Protein AF-A0A3C0G021-F1 (afdb_monomer)

Foldseek 3Di:
DPPDCPPPVNVVVVVVVVVVVVVCQVPPCVQPLNVDPVVVVVVCVVVPNVVVVVSVVVVVVVVVVVVVVVVVVCVLDLDPPDVPPPDDDPDPQADLVLQVSCVVVVHNDDDPPPVDDPCCQVQCDDPVGHHPDHPSSLRRQLSSLCSNCVVVLVVQPPDPSNVQSSVVSNVDHCVVPPDDDDDDVDDDDDDDDDDDDDDDDDDDDPPDPVCPPDQDDPDPDDPDRDDDDDDPDDD

Solvent-accessible surface area (backbone atoms only — not comparable to full-atom values): 15263 Å² total; per-residue (Å²): 133,92,87,58,82,82,38,68,71,51,47,50,51,51,50,52,53,49,50,54,48,54,54,45,62,74,68,39,75,83,38,75,72,66,71,51,60,65,72,58,55,56,49,26,68,75,74,71,36,63,61,60,53,49,47,50,54,52,48,56,49,50,53,52,48,49,53,50,55,54,50,59,67,56,69,75,57,77,73,79,78,54,102,70,70,91,74,82,68,102,69,82,75,48,56,94,56,24,53,59,58,28,38,75,73,72,43,80,66,74,79,78,69,75,85,54,52,73,62,34,60,73,64,27,30,55,102,88,48,77,51,96,61,50,57,65,48,56,51,22,41,35,35,42,42,42,51,63,45,37,69,59,32,60,77,33,58,95,40,72,66,14,56,52,53,53,41,42,32,72,74,45,56,70,88,83,54,82,84,86,87,79,66,86,96,55,90,79,78,92,68,95,78,86,76,95,72,90,74,90,70,95,73,85,84,67,90,48,84,92,44,73,81,68,83,72,74,90,53,100,84,60,99,65,88,66,81,83,81,82,76,84,75,88,126

Radius of gyration: 32.89 Å; Cα contacts (8 Å, |Δi|>4): 108; chains: 1; bounding box: 62×60×92 Å

Mean predicted aligned error: 15.0 Å

Structure (mmCIF, N/CA/C/O backbone):
data_AF-A0A3C0G021-F1
#
_entry.id   AF-A0A3C0G021-F1
#
loop_
_atom_site.group_PDB
_atom_site.id
_atom_site.type_symbol
_atom_site.label_atom_id
_atom_site.label_alt_id
_atom_site.label_comp_id
_atom_site.label_asym_id
_atom_site.label_entity_id
_atom_site.label_seq_id
_atom_site.pdbx_PDB_ins_code
_atom_site.Cartn_x
_atom_site.Cartn_y
_atom_site.Cartn_z
_atom_site.occupancy
_atom_site.B_iso_or_equiv
_atom_site.auth_seq_id
_atom_site.auth_comp_id
_atom_site.auth_asym_id
_atom_site.auth_atom_id
_atom_site.pdbx_PDB_model_num
ATOM 1 N N . PRO A 1 1 ? 25.430 26.451 -6.099 1.00 58.19 1 PRO A N 1
ATOM 2 C CA . PRO A 1 1 ? 24.355 25.721 -6.812 1.00 58.19 1 PRO A CA 1
ATOM 3 C C . PRO A 1 1 ? 24.450 25.987 -8.318 1.00 58.19 1 PRO A C 1
ATOM 5 O O . PRO A 1 1 ? 24.401 27.142 -8.731 1.00 58.19 1 PRO A O 1
ATOM 8 N N . ILE A 1 2 ? 24.659 24.940 -9.116 1.00 58.34 2 ILE A N 1
ATOM 9 C CA . ILE A 1 2 ? 24.661 25.042 -10.577 1.00 58.34 2 ILE A CA 1
ATOM 10 C C . ILE A 1 2 ? 23.196 25.055 -11.018 1.00 58.34 2 ILE A C 1
ATOM 12 O O . ILE A 1 2 ? 22.488 24.073 -10.831 1.00 58.34 2 ILE A O 1
ATOM 16 N N . ILE A 1 3 ? 22.725 26.203 -11.503 1.00 62.22 3 ILE A N 1
ATOM 17 C CA . ILE A 1 3 ? 21.295 26.453 -11.764 1.00 62.22 3 ILE A CA 1
ATOM 18 C C . ILE A 1 3 ? 20.980 26.363 -13.272 1.00 62.22 3 ILE A C 1
ATOM 20 O O . ILE A 1 3 ? 19.817 26.311 -13.656 1.00 62.22 3 ILE A O 1
ATOM 24 N N . TYR A 1 4 ? 22.002 26.299 -14.139 1.00 74.25 4 TYR A N 1
ATOM 25 C CA . TYR A 1 4 ? 21.834 26.456 -15.587 1.00 74.25 4 TYR A CA 1
ATOM 26 C C . TYR A 1 4 ? 22.533 25.371 -16.410 1.00 74.25 4 TYR A C 1
ATOM 28 O O . TYR A 1 4 ? 23.661 24.977 -16.120 1.00 74.25 4 TYR A O 1
ATOM 36 N N . SER A 1 5 ? 21.871 24.953 -17.491 1.00 72.56 5 SER A N 1
ATOM 37 C CA . SER A 1 5 ? 22.327 23.920 -18.433 1.00 72.56 5 SER A CA 1
ATOM 38 C C . SER A 1 5 ? 23.501 24.343 -19.324 1.00 72.56 5 SER A C 1
ATOM 40 O O . SER A 1 5 ? 24.169 23.488 -19.894 1.00 72.56 5 SER A O 1
ATOM 42 N N . PHE A 1 6 ? 23.775 25.645 -19.439 1.00 77.19 6 PHE A N 1
ATOM 43 C CA . PHE A 1 6 ? 24.877 26.201 -20.235 1.00 77.19 6 PHE A CA 1
ATOM 44 C C . PHE A 1 6 ? 26.146 26.478 -19.414 1.00 77.19 6 PHE A C 1
ATOM 46 O O . PHE A 1 6 ? 27.093 27.077 -19.923 1.00 77.19 6 PHE A O 1
ATOM 53 N N . HIS A 1 7 ? 26.178 26.088 -18.136 1.00 86.12 7 HIS A N 1
ATOM 54 C CA . HIS A 1 7 ? 27.375 26.246 -17.318 1.00 86.12 7 HIS A CA 1
ATOM 55 C C . HIS A 1 7 ? 28.518 25.374 -17.881 1.00 86.12 7 HIS A C 1
ATOM 57 O O . HIS A 1 7 ? 28.272 24.194 -18.148 1.00 86.12 7 HIS A O 1
ATOM 63 N N . PRO A 1 8 ? 29.754 25.894 -18.033 1.00 85.69 8 PRO A N 1
ATOM 64 C CA . PRO A 1 8 ? 30.872 25.158 -18.633 1.00 85.69 8 PRO A CA 1
ATOM 65 C C . PRO A 1 8 ? 31.102 23.778 -18.011 1.00 85.69 8 PRO A C 1
ATOM 67 O O . PRO A 1 8 ? 31.278 22.809 -18.739 1.00 85.69 8 PRO A O 1
ATOM 70 N N . ASP A 1 9 ? 30.996 23.680 -16.683 1.00 83.19 9 ASP A N 1
ATOM 71 C CA . ASP A 1 9 ? 31.161 22.417 -15.948 1.00 83.19 9 ASP A CA 1
ATOM 72 C C . ASP A 1 9 ? 30.063 21.377 -16.239 1.00 83.19 9 ASP A C 1
ATOM 74 O O . ASP A 1 9 ? 30.305 20.177 -16.169 1.00 83.19 9 ASP A O 1
ATOM 78 N N . VAL A 1 10 ? 28.841 21.811 -16.574 1.00 85.06 10 VAL A N 1
ATOM 79 C CA . VAL A 1 10 ? 27.744 20.897 -16.951 1.00 85.06 10 VAL A CA 1
ATOM 80 C C . VAL A 1 10 ? 27.948 20.401 -18.372 1.00 85.06 10 VAL A C 1
ATOM 82 O O . VAL A 1 10 ? 27.731 19.227 -18.654 1.00 85.06 10 VAL A O 1
ATOM 85 N N . VAL A 1 11 ? 28.380 21.291 -19.267 1.00 85.94 11 VAL A N 1
ATOM 86 C CA . VAL A 1 11 ? 28.659 20.949 -20.663 1.00 85.94 11 VAL A CA 1
ATOM 87 C C . VAL A 1 11 ? 29.859 20.007 -20.757 1.00 85.94 11 VAL A C 1
ATOM 89 O O . VAL A 1 11 ? 29.796 19.029 -21.498 1.00 85.94 11 VAL A O 1
ATOM 92 N N . SER A 1 12 ? 30.924 20.255 -19.988 1.00 88.62 12 SER A N 1
ATOM 93 C CA . SER A 1 12 ? 32.088 19.368 -19.941 1.00 88.62 12 SER A CA 1
ATOM 94 C C . SER A 1 12 ? 31.720 17.998 -19.380 1.00 88.62 12 SER A C 1
ATOM 96 O O . SER A 1 12 ? 32.025 16.998 -20.019 1.00 88.62 12 SER A O 1
ATOM 98 N N . PHE A 1 13 ? 30.980 17.942 -18.269 1.00 88.25 13 PHE A N 1
ATOM 99 C CA . PHE A 1 13 ? 30.501 16.682 -17.699 1.00 88.25 13 PHE A CA 1
ATOM 100 C C . PHE A 1 13 ? 29.586 15.914 -18.661 1.00 88.25 13 PHE A C 1
ATOM 102 O O . PHE A 1 13 ? 29.709 14.702 -18.803 1.00 88.25 13 PHE A O 1
ATOM 109 N N . LEU A 1 14 ? 28.680 16.605 -19.355 1.00 88.31 14 LEU A N 1
ATOM 110 C CA . LEU A 1 14 ? 27.796 15.984 -20.339 1.00 88.31 14 LEU A CA 1
ATOM 111 C C . LEU A 1 14 ? 28.587 15.397 -21.513 1.00 88.31 14 LEU A C 1
ATOM 113 O O . LEU A 1 14 ? 28.266 14.300 -21.962 1.00 88.31 14 LEU A O 1
ATOM 117 N N . ASN A 1 15 ? 29.604 16.104 -22.006 1.00 91.06 15 ASN A N 1
ATOM 118 C CA . ASN A 1 15 ? 30.462 15.597 -23.076 1.00 91.06 15 ASN A CA 1
ATOM 119 C C . ASN A 1 15 ? 31.287 14.391 -22.614 1.00 91.06 15 ASN A C 1
ATOM 121 O O . ASN A 1 15 ? 31.318 13.391 -23.323 1.00 91.06 15 ASN A O 1
ATOM 125 N N . ASP A 1 16 ? 31.855 14.451 -21.410 1.00 94.00 16 ASP A N 1
ATOM 126 C CA . ASP A 1 16 ? 32.610 13.351 -20.801 1.00 94.00 16 ASP A CA 1
ATOM 127 C C . ASP A 1 16 ? 31.731 12.096 -20.649 1.00 94.00 16 ASP A C 1
ATOM 129 O O . ASP A 1 16 ? 32.087 11.006 -21.091 1.00 94.00 16 ASP A O 1
ATOM 133 N N . LYS A 1 17 ? 30.493 12.257 -20.158 1.00 90.69 17 LYS A N 1
ATOM 134 C CA . LYS A 1 17 ? 29.524 11.154 -20.057 1.00 90.69 17 LYS A CA 1
ATOM 135 C C . LYS A 1 17 ? 29.036 10.623 -21.399 1.00 90.69 17 LYS A C 1
ATOM 137 O O . LYS A 1 17 ? 28.743 9.433 -21.498 1.00 90.69 17 LYS A O 1
ATOM 142 N N . LYS A 1 18 ? 28.955 11.460 -22.436 1.00 90.44 18 LYS A N 1
ATOM 143 C CA . LYS A 1 18 ? 28.657 10.992 -23.798 1.00 90.44 18 LYS A CA 1
ATOM 144 C C . LYS A 1 18 ? 29.796 10.160 -24.373 1.00 90.44 18 LYS A C 1
ATOM 146 O O . LYS A 1 18 ? 29.524 9.156 -25.022 1.00 90.44 18 LYS A O 1
ATOM 151 N N . GLU A 1 19 ? 31.039 10.571 -24.152 1.00 90.56 19 GLU A N 1
ATOM 152 C CA . GLU A 1 19 ? 32.216 9.842 -24.625 1.00 90.56 19 GLU A CA 1
ATOM 153 C C . GLU A 1 19 ? 32.371 8.504 -23.891 1.00 90.56 19 GLU A C 1
ATOM 155 O O . GLU A 1 19 ? 32.546 7.469 -24.534 1.00 90.56 19 GLU A O 1
ATOM 160 N N . GLU A 1 20 ? 32.187 8.498 -22.568 1.00 90.56 20 GLU A N 1
ATOM 161 C CA . GLU A 1 20 ? 32.156 7.279 -21.753 1.00 90.56 20 GLU A CA 1
ATOM 162 C C . GLU A 1 20 ? 31.053 6.315 -22.223 1.00 90.56 20 GLU A C 1
ATOM 164 O O . GLU A 1 20 ? 31.308 5.124 -22.402 1.00 90.56 20 GLU A O 1
ATOM 169 N N . GLY A 1 21 ? 29.848 6.831 -22.494 1.00 84.06 21 GLY A N 1
ATOM 170 C CA . GLY A 1 21 ? 28.735 6.044 -23.030 1.00 84.06 21 GLY A CA 1
ATOM 171 C C . GLY A 1 21 ? 29.035 5.449 -24.408 1.00 84.06 21 GLY A C 1
ATOM 172 O O . GLY A 1 21 ? 28.862 4.251 -24.607 1.00 84.06 21 GLY A O 1
ATOM 173 N N . ALA A 1 22 ? 29.572 6.245 -25.336 1.00 82.50 22 ALA A N 1
ATOM 174 C CA . ALA A 1 22 ? 29.932 5.769 -26.672 1.00 82.50 22 ALA A CA 1
ATOM 175 C C . ALA A 1 22 ? 31.032 4.693 -26.633 1.00 82.50 22 ALA A C 1
ATOM 177 O O . ALA A 1 22 ? 30.975 3.713 -27.378 1.00 82.50 22 ALA A O 1
ATOM 178 N N . ALA A 1 23 ? 32.025 4.851 -25.753 1.00 85.56 23 ALA A N 1
ATOM 179 C CA . ALA A 1 23 ? 33.064 3.848 -25.548 1.00 85.56 23 ALA A CA 1
ATOM 180 C C . ALA A 1 23 ? 32.487 2.546 -24.973 1.00 85.56 23 ALA A C 1
ATOM 182 O O . ALA A 1 23 ? 32.851 1.460 -25.432 1.00 85.56 23 ALA A O 1
ATOM 183 N N . TYR A 1 24 ? 31.566 2.650 -24.010 1.00 84.19 24 TYR A N 1
ATOM 184 C CA . TYR A 1 24 ? 30.878 1.499 -23.438 1.00 84.19 24 TYR A CA 1
ATOM 185 C C . TYR A 1 24 ? 30.036 0.764 -24.487 1.00 84.19 24 TYR A C 1
ATOM 187 O O . TYR A 1 24 ? 30.163 -0.451 -24.606 1.00 84.19 24 TYR A O 1
ATOM 195 N N . ASP A 1 25 ? 29.256 1.475 -25.304 1.00 78.06 25 ASP A N 1
ATOM 196 C CA . ASP A 1 25 ? 28.399 0.880 -26.338 1.00 78.06 25 ASP A CA 1
ATOM 197 C C . ASP A 1 25 ? 29.198 0.061 -27.365 1.00 78.06 25 ASP A C 1
ATOM 199 O O . ASP A 1 25 ? 28.784 -1.031 -27.754 1.00 78.06 25 ASP A O 1
ATOM 203 N N . VAL A 1 26 ? 30.376 0.550 -27.770 1.00 77.19 26 VAL A N 1
ATOM 204 C CA . VAL A 1 26 ? 31.263 -0.153 -28.715 1.00 77.19 26 VAL A CA 1
ATOM 205 C C . VAL A 1 26 ? 31.936 -1.368 -28.072 1.00 77.19 26 VAL A C 1
ATOM 207 O O . VAL A 1 26 ? 32.112 -2.397 -28.723 1.00 77.19 26 VAL A O 1
ATOM 210 N N . GLN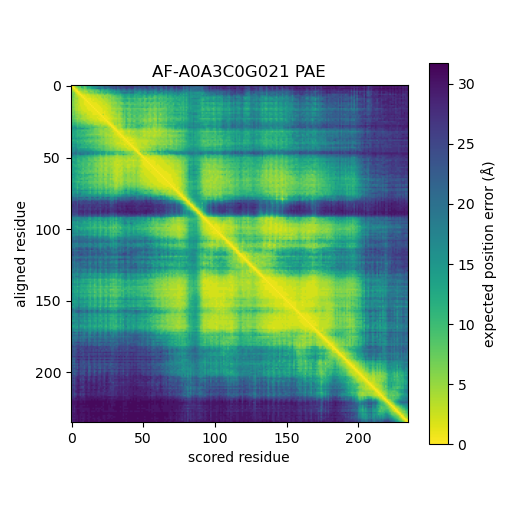 A 1 27 ? 32.334 -1.267 -26.803 1.00 81.69 27 GLN A N 1
ATOM 211 C CA . GLN A 1 27 ? 33.048 -2.340 -26.101 1.00 81.69 27 GLN A CA 1
ATOM 212 C C . GLN A 1 27 ? 32.114 -3.391 -25.493 1.00 81.69 27 GLN A C 1
ATOM 214 O O . GLN A 1 27 ? 32.560 -4.486 -25.135 1.00 81.69 27 GLN A O 1
ATOM 219 N N . ASN A 1 28 ? 30.823 -3.085 -25.371 1.00 80.75 28 ASN A N 1
ATOM 220 C CA . ASN A 1 28 ? 29.854 -3.977 -24.768 1.00 80.75 28 ASN A CA 1
ATOM 221 C C . ASN A 1 28 ? 29.540 -5.158 -25.699 1.00 80.75 28 ASN A C 1
ATOM 223 O O . ASN A 1 28 ? 28.660 -5.120 -26.560 1.00 80.75 28 ASN A O 1
ATOM 227 N N . ASN A 1 29 ? 30.238 -6.268 -25.470 1.00 76.19 29 ASN A N 1
ATOM 228 C CA . ASN A 1 29 ? 29.985 -7.529 -26.164 1.00 76.19 29 ASN A CA 1
ATOM 229 C C . ASN A 1 29 ? 28.598 -8.128 -25.845 1.00 76.19 29 ASN A C 1
ATOM 231 O O . ASN A 1 29 ? 28.128 -9.000 -26.568 1.00 76.19 29 ASN A O 1
ATOM 235 N N . ALA A 1 30 ? 27.935 -7.677 -24.774 1.00 77.56 30 ALA A N 1
ATOM 236 C CA . ALA A 1 30 ? 26.570 -8.072 -24.433 1.00 77.56 30 ALA A CA 1
ATOM 237 C C . ALA A 1 30 ? 25.501 -7.153 -25.054 1.00 77.56 30 ALA A C 1
ATOM 239 O O . ALA A 1 30 ? 24.315 -7.337 -24.779 1.00 77.56 30 ALA A O 1
ATOM 240 N N . ALA A 1 31 ? 25.883 -6.176 -25.887 1.00 81.12 31 ALA A N 1
ATOM 241 C CA . ALA A 1 31 ? 24.919 -5.386 -26.641 1.00 81.12 31 ALA A CA 1
ATOM 242 C C . ALA A 1 31 ? 24.123 -6.292 -27.591 1.00 81.12 31 ALA A C 1
ATOM 244 O O . ALA A 1 31 ? 24.687 -7.125 -28.301 1.00 81.12 31 ALA A O 1
ATOM 245 N N . LEU A 1 32 ? 22.805 -6.105 -27.630 1.00 81.88 32 LEU A N 1
ATOM 246 C CA . LEU A 1 32 ? 21.897 -6.950 -28.409 1.00 81.88 32 LEU A CA 1
ATOM 247 C C . LEU A 1 32 ? 22.210 -6.916 -29.915 1.00 81.88 32 LEU A C 1
ATOM 249 O O . LEU A 1 32 ? 22.094 -7.933 -30.592 1.00 81.88 32 LEU A O 1
ATOM 253 N N . TYR A 1 33 ? 22.689 -5.775 -30.415 1.00 84.50 33 TYR A N 1
ATOM 254 C CA . TYR A 1 33 ? 23.156 -5.620 -31.794 1.00 84.50 33 TYR A CA 1
ATOM 255 C C . TYR A 1 33 ? 24.349 -6.537 -32.121 1.00 84.50 33 TYR A C 1
ATOM 257 O O . TYR A 1 33 ? 24.388 -7.150 -33.183 1.00 84.50 33 TYR A O 1
ATOM 265 N N . ASN A 1 34 ? 25.269 -6.727 -31.168 1.00 82.06 34 ASN A N 1
ATOM 266 C CA . ASN A 1 34 ? 26.464 -7.562 -31.329 1.00 82.06 34 ASN A CA 1
ATOM 267 C C . ASN A 1 34 ? 26.172 -9.074 -31.224 1.00 82.06 34 ASN A C 1
ATOM 269 O O . ASN A 1 34 ? 27.060 -9.887 -31.476 1.00 82.06 34 ASN A O 1
ATOM 273 N N . MET A 1 35 ? 24.942 -9.468 -30.866 1.00 84.19 35 MET A N 1
ATOM 274 C CA . MET A 1 35 ? 24.503 -10.871 -30.867 1.00 84.19 35 MET A CA 1
ATOM 275 C C . MET A 1 35 ? 24.073 -11.359 -32.258 1.00 84.19 35 MET A C 1
ATOM 277 O O . MET A 1 35 ? 23.925 -12.565 -32.466 1.00 84.19 35 MET A O 1
ATOM 281 N N . LEU A 1 36 ? 23.853 -10.442 -33.204 1.00 85.62 36 LEU A N 1
ATOM 282 C CA . LEU A 1 36 ? 23.507 -10.789 -34.577 1.00 85.62 36 LEU A CA 1
ATOM 283 C C . LEU A 1 36 ? 24.739 -11.333 -35.327 1.00 85.62 36 LEU A C 1
ATOM 285 O O . LEU A 1 36 ? 25.872 -10.930 -35.050 1.00 85.62 36 LEU A O 1
ATOM 289 N N . PRO A 1 37 ? 24.558 -12.255 -36.289 1.00 88.12 37 PRO A N 1
ATOM 290 C CA . PRO A 1 37 ? 25.653 -12.701 -37.141 1.00 88.12 37 PRO A CA 1
ATOM 291 C C . PRO A 1 37 ? 26.308 -11.527 -37.881 1.00 88.12 37 PRO A C 1
ATOM 293 O O . PRO A 1 37 ? 25.612 -10.662 -38.403 1.00 88.12 37 PRO A O 1
ATOM 296 N N . ARG A 1 38 ? 27.643 -11.537 -37.997 1.00 83.88 38 ARG A N 1
ATOM 297 C CA . ARG A 1 38 ? 28.408 -10.436 -38.617 1.00 83.88 38 ARG A CA 1
ATOM 298 C C . ARG A 1 38 ? 27.939 -10.049 -40.019 1.00 83.88 38 ARG A C 1
ATOM 300 O O . ARG A 1 38 ? 27.890 -8.869 -40.311 1.00 83.88 38 ARG A O 1
ATOM 307 N N . TRP A 1 39 ? 27.541 -11.020 -40.843 1.00 87.38 39 TRP A N 1
ATOM 308 C CA . TRP A 1 39 ? 27.059 -10.741 -42.199 1.00 87.38 39 TRP A CA 1
ATOM 309 C C . TRP A 1 39 ? 25.819 -9.829 -42.214 1.00 87.38 39 TRP A C 1
ATOM 311 O O . TRP A 1 39 ? 25.711 -8.985 -43.088 1.00 87.38 39 TRP A O 1
ATOM 321 N N . VAL A 1 40 ? 24.939 -9.939 -41.210 1.00 85.12 40 VAL A N 1
ATOM 322 C CA . VAL A 1 40 ? 23.758 -9.070 -41.054 1.00 85.12 40 VAL A CA 1
ATOM 323 C C . VAL A 1 40 ? 24.170 -7.661 -40.638 1.00 85.12 40 VAL A C 1
ATOM 325 O O . VAL A 1 40 ? 23.578 -6.683 -41.069 1.00 85.12 40 VAL A O 1
ATOM 328 N N . ILE A 1 41 ? 25.174 -7.566 -39.764 1.00 84.69 41 ILE A N 1
ATOM 329 C CA . ILE A 1 41 ? 25.683 -6.292 -39.249 1.00 84.69 41 ILE A CA 1
ATOM 330 C C . ILE A 1 41 ? 26.372 -5.510 -40.369 1.00 84.69 41 ILE A C 1
ATOM 332 O O . ILE A 1 41 ? 26.162 -4.307 -40.482 1.00 84.69 41 ILE A O 1
ATOM 336 N N . ASP A 1 42 ? 27.178 -6.191 -41.182 1.00 85.19 42 ASP A N 1
ATOM 337 C CA . ASP A 1 42 ? 27.892 -5.579 -42.300 1.00 85.19 42 ASP A CA 1
ATOM 338 C C . ASP A 1 42 ? 26.896 -5.098 -43.379 1.00 85.19 42 ASP A C 1
ATOM 340 O O . ASP A 1 42 ? 26.998 -3.961 -43.831 1.00 85.19 42 ASP A O 1
ATOM 344 N N . GLU A 1 43 ? 25.871 -5.901 -43.705 1.00 85.31 43 GLU A N 1
ATOM 345 C CA . GLU A 1 43 ? 24.785 -5.493 -44.614 1.00 85.31 43 GLU A CA 1
ATOM 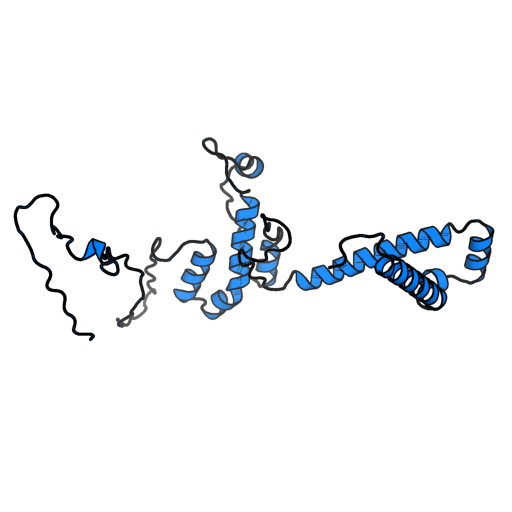346 C C . GLU A 1 43 ? 23.962 -4.311 -44.064 1.00 85.31 43 GLU A C 1
ATOM 348 O O . GLU A 1 43 ? 23.664 -3.380 -44.808 1.00 85.31 43 GLU A O 1
ATOM 353 N N . ASP A 1 44 ? 23.638 -4.280 -42.765 1.00 84.75 44 ASP A N 1
ATOM 354 C CA . ASP A 1 44 ? 22.879 -3.171 -42.156 1.00 84.75 44 ASP A CA 1
ATOM 355 C C . ASP A 1 44 ? 23.656 -1.847 -42.177 1.00 84.75 44 ASP A C 1
ATOM 357 O O . ASP A 1 44 ? 23.073 -0.778 -42.367 1.00 84.75 44 ASP A O 1
ATOM 361 N N . VAL A 1 45 ? 24.981 -1.899 -42.004 1.00 81.06 45 VAL A N 1
ATOM 362 C CA . VAL A 1 45 ? 25.845 -0.712 -42.091 1.00 81.06 45 VAL A CA 1
ATOM 363 C C . VAL A 1 45 ? 25.838 -0.131 -43.507 1.00 81.06 45 VAL A C 1
ATOM 365 O O . VAL A 1 45 ? 25.845 1.094 -43.655 1.00 81.06 45 VAL A O 1
ATOM 368 N N . ASP A 1 46 ? 25.770 -0.989 -44.524 1.00 81.50 46 ASP A N 1
ATOM 369 C CA . ASP A 1 46 ? 25.764 -0.590 -45.931 1.00 81.50 46 ASP A CA 1
ATOM 370 C C . ASP A 1 46 ? 24.363 -0.171 -46.431 1.00 81.50 46 ASP A C 1
ATOM 372 O O . ASP A 1 46 ? 24.256 0.711 -47.288 1.00 81.50 46 ASP A O 1
ATOM 376 N N . GLU A 1 47 ? 23.283 -0.742 -45.879 1.00 77.19 47 GLU A N 1
ATOM 377 C CA . GLU A 1 47 ? 21.891 -0.520 -46.318 1.00 77.19 47 GLU A CA 1
ATOM 378 C C . GLU A 1 47 ? 21.082 0.490 -45.476 1.00 77.19 47 GLU A C 1
ATOM 380 O O . GLU A 1 47 ? 19.909 0.734 -45.763 1.00 77.19 47 GLU A O 1
ATOM 385 N N . GLY A 1 48 ? 21.696 1.158 -44.492 1.00 77.81 48 GLY A N 1
ATOM 386 C CA . GLY A 1 48 ? 21.103 2.333 -43.832 1.00 77.81 48 GLY A CA 1
ATOM 387 C C . GLY A 1 48 ? 20.702 2.172 -42.363 1.00 77.81 48 GLY A C 1
ATOM 388 O O . GLY A 1 48 ? 20.117 3.098 -41.798 1.00 77.81 48 GLY A O 1
ATOM 389 N N . GLY A 1 49 ? 21.068 1.071 -41.705 1.00 82.69 49 GLY A N 1
ATOM 390 C CA . GLY A 1 49 ? 21.017 0.948 -40.244 1.00 82.69 49 GLY A CA 1
ATOM 391 C C . GLY A 1 49 ? 19.625 0.705 -39.652 1.00 82.69 49 GLY A C 1
ATOM 392 O O . GLY A 1 49 ? 19.378 1.055 -38.493 1.00 82.69 49 GLY A O 1
ATOM 393 N N . GLU A 1 50 ? 18.688 0.155 -40.422 1.00 85.69 50 GLU A N 1
ATOM 394 C CA . GLU A 1 50 ? 17.322 -0.105 -39.952 1.00 85.69 50 GLU A CA 1
ATOM 395 C C . GLU A 1 50 ? 17.281 -1.190 -38.866 1.00 85.69 50 GLU A C 1
ATOM 397 O O . GLU A 1 50 ? 16.493 -1.103 -37.917 1.00 85.69 50 GLU A O 1
ATOM 402 N N . ILE A 1 51 ? 18.176 -2.181 -38.929 1.00 85.75 51 ILE A N 1
ATOM 403 C CA . ILE A 1 51 ? 18.298 -3.218 -37.897 1.00 85.75 51 ILE A CA 1
ATOM 404 C C . ILE A 1 51 ? 18.874 -2.605 -36.620 1.00 85.75 51 ILE A C 1
ATOM 406 O O . ILE A 1 51 ? 18.390 -2.892 -35.520 1.00 85.75 51 ILE A O 1
ATOM 410 N N . LYS A 1 52 ? 19.843 -1.693 -36.728 1.00 84.56 52 LYS A N 1
ATOM 411 C CA . LYS A 1 52 ? 20.331 -0.912 -35.586 1.00 84.56 52 LYS A CA 1
ATOM 412 C C . LYS A 1 52 ? 19.218 -0.090 -34.925 1.00 84.56 52 LYS A C 1
ATOM 414 O O . LYS A 1 52 ? 19.085 -0.109 -33.701 1.00 84.56 52 LYS A O 1
ATOM 419 N N . ASN A 1 53 ? 18.370 0.577 -35.707 1.00 87.50 53 ASN A N 1
ATOM 420 C CA . ASN A 1 53 ? 17.230 1.328 -35.169 1.00 87.50 53 ASN A CA 1
ATOM 421 C C . ASN A 1 53 ? 16.215 0.404 -34.475 1.00 87.50 53 ASN A C 1
ATOM 423 O O . ASN A 1 53 ? 15.759 0.695 -33.367 1.00 87.50 53 ASN A O 1
ATOM 427 N N . LEU A 1 54 ? 15.898 -0.745 -35.077 1.00 88.62 54 LEU A N 1
ATOM 428 C CA . LEU A 1 54 ? 14.994 -1.736 -34.492 1.00 88.62 54 LEU A CA 1
ATOM 429 C C . LEU A 1 54 ? 15.548 -2.324 -33.188 1.00 88.62 54 LEU A C 1
ATOM 431 O O . LEU A 1 54 ? 14.818 -2.440 -32.203 1.00 88.62 54 LEU A O 1
ATOM 435 N N . THR A 1 55 ? 16.830 -2.685 -33.162 1.00 88.25 55 THR A N 1
ATOM 436 C CA . THR A 1 55 ? 17.483 -3.223 -31.960 1.00 88.25 55 THR A CA 1
ATOM 437 C C . THR A 1 55 ? 17.520 -2.194 -30.834 1.00 88.25 55 THR A C 1
ATOM 439 O O . THR A 1 55 ? 17.292 -2.568 -29.684 1.00 88.25 55 THR A O 1
ATOM 442 N N . GLN A 1 56 ? 17.677 -0.903 -31.145 1.00 86.31 56 GLN A N 1
ATOM 443 C CA . GLN A 1 56 ? 17.549 0.178 -30.165 1.00 86.31 56 GLN A CA 1
ATOM 444 C C . GLN A 1 56 ? 16.127 0.281 -29.593 1.00 86.31 56 GLN A C 1
ATOM 446 O O . GLN A 1 56 ? 15.956 0.421 -28.380 1.00 86.31 56 GLN A O 1
ATOM 451 N N . ILE A 1 57 ? 15.093 0.178 -30.437 1.00 89.75 57 ILE A N 1
ATOM 452 C CA . ILE A 1 57 ? 13.694 0.158 -29.980 1.00 89.75 57 ILE A CA 1
ATOM 453 C C . ILE A 1 57 ? 13.456 -1.050 -29.064 1.00 89.75 57 ILE A C 1
ATOM 455 O O . ILE A 1 57 ? 12.904 -0.892 -27.973 1.00 89.75 57 ILE A O 1
ATOM 459 N N . MET A 1 58 ? 13.918 -2.241 -29.455 1.00 89.94 58 MET A N 1
ATOM 460 C CA . MET A 1 58 ? 13.817 -3.449 -28.629 1.00 89.94 58 MET A CA 1
ATOM 461 C C . MET A 1 58 ? 14.547 -3.295 -27.288 1.00 89.94 58 MET A C 1
ATOM 463 O O . MET A 1 58 ? 13.990 -3.658 -26.253 1.00 89.94 58 MET A O 1
ATOM 467 N N . ALA A 1 59 ? 15.746 -2.706 -27.280 1.00 88.06 59 ALA A N 1
ATOM 468 C CA . ALA A 1 59 ? 16.499 -2.431 -26.059 1.00 88.06 59 ALA A CA 1
ATOM 469 C C . ALA A 1 59 ? 15.732 -1.482 -25.122 1.00 88.06 59 ALA A C 1
ATOM 471 O O . ALA A 1 59 ? 15.540 -1.805 -23.953 1.00 88.06 59 ALA A O 1
ATOM 472 N N . SER A 1 60 ? 15.176 -0.383 -25.647 1.00 90.06 60 SER A N 1
ATOM 473 C CA . SER A 1 60 ? 14.360 0.550 -24.851 1.00 90.06 60 SER A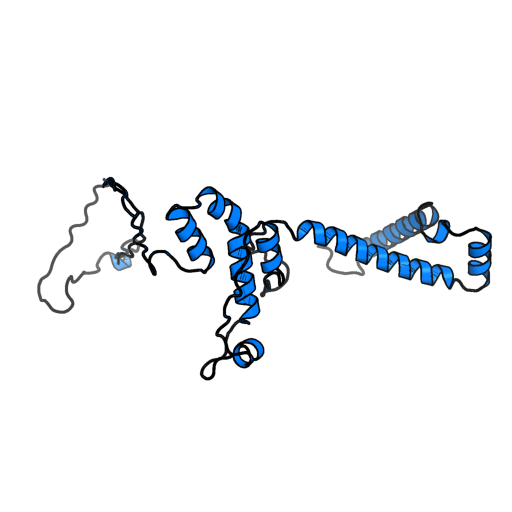 CA 1
ATOM 474 C C . SER A 1 60 ? 13.112 -0.103 -24.241 1.00 90.06 60 SER A C 1
ATOM 476 O O . SER A 1 60 ? 12.707 0.209 -23.116 1.00 90.06 60 SER A O 1
ATOM 478 N N . TYR A 1 61 ? 12.507 -1.049 -24.964 1.00 94.12 61 TYR A N 1
ATOM 479 C CA . TYR A 1 61 ? 11.379 -1.815 -24.457 1.00 94.12 61 TYR A CA 1
ATOM 480 C C . TYR A 1 61 ? 11.816 -2.772 -23.344 1.00 94.12 61 TYR A C 1
ATOM 482 O O . TYR A 1 61 ? 11.135 -2.859 -22.323 1.00 94.12 61 TYR A O 1
ATOM 490 N N . PHE A 1 62 ? 12.963 -3.441 -23.487 1.00 92.62 62 PHE A N 1
ATOM 491 C CA . PHE A 1 62 ? 13.513 -4.292 -22.431 1.00 92.62 62 PHE A CA 1
ATOM 492 C C . PHE A 1 62 ? 13.913 -3.516 -21.179 1.00 92.62 62 PHE A C 1
ATOM 494 O O . PHE A 1 62 ? 13.642 -4.004 -20.084 1.00 92.62 62 PHE A O 1
ATOM 501 N N . ASP A 1 63 ? 14.450 -2.303 -21.306 1.00 89.56 63 ASP A N 1
ATOM 502 C CA . ASP A 1 63 ? 14.703 -1.429 -20.154 1.00 89.56 63 ASP A CA 1
ATOM 503 C C . ASP A 1 63 ? 13.396 -1.080 -19.437 1.00 89.56 63 ASP A C 1
ATOM 505 O O . ASP A 1 63 ? 13.287 -1.193 -18.213 1.00 89.56 63 ASP A O 1
ATOM 509 N N . THR A 1 64 ? 12.359 -0.739 -20.206 1.00 94.38 64 THR A N 1
ATOM 510 C CA . THR A 1 64 ? 11.024 -0.473 -19.657 1.00 94.38 64 THR A CA 1
ATOM 511 C C . THR A 1 64 ? 10.466 -1.707 -18.944 1.00 94.38 64 THR A C 1
ATOM 513 O O . THR A 1 64 ? 9.968 -1.600 -17.823 1.00 94.38 64 THR A O 1
ATOM 516 N N . LEU A 1 65 ? 10.585 -2.894 -19.547 1.00 93.00 65 LEU A N 1
ATOM 517 C CA . LEU A 1 65 ? 10.171 -4.154 -18.931 1.00 93.00 65 LEU A CA 1
ATOM 518 C C . LEU A 1 65 ? 10.975 -4.471 -17.670 1.00 93.00 65 LEU A C 1
ATOM 520 O O . LEU A 1 65 ? 10.399 -4.924 -16.684 1.00 93.00 65 LEU A O 1
ATOM 524 N N . HIS A 1 66 ? 12.281 -4.222 -17.663 1.00 93.25 66 HIS A N 1
ATOM 525 C CA . HIS A 1 66 ? 13.125 -4.448 -16.497 1.00 93.25 66 HIS A CA 1
ATOM 526 C C . HIS A 1 66 ? 12.691 -3.568 -15.321 1.00 93.25 66 HIS A C 1
ATOM 528 O O . HIS A 1 66 ? 12.516 -4.070 -14.209 1.00 93.25 66 HIS A O 1
ATOM 534 N N . LEU A 1 67 ? 12.425 -2.282 -15.575 1.00 91.50 67 LEU A N 1
ATOM 535 C CA . LEU A 1 67 ? 11.882 -1.366 -14.571 1.00 91.50 67 LEU A CA 1
ATOM 536 C C . LEU A 1 67 ? 10.510 -1.826 -14.068 1.00 91.50 67 LEU A C 1
ATOM 538 O O . LEU A 1 67 ? 10.254 -1.798 -12.865 1.00 91.50 67 LEU A O 1
ATOM 542 N N . GLN A 1 68 ? 9.643 -2.304 -14.962 1.00 90.88 68 GLN A N 1
ATOM 543 C CA . GLN A 1 68 ? 8.345 -2.855 -14.577 1.00 90.88 68 GLN A CA 1
ATOM 544 C C . GLN A 1 68 ? 8.497 -4.103 -13.698 1.00 90.88 68 GLN A C 1
ATOM 546 O O . GLN A 1 68 ? 7.876 -4.171 -12.640 1.00 90.88 68 GLN A O 1
ATOM 551 N N . ILE A 1 69 ? 9.359 -5.055 -14.059 1.00 92.06 69 ILE A N 1
ATOM 552 C CA . ILE A 1 69 ? 9.642 -6.258 -13.258 1.00 92.06 69 ILE A CA 1
ATOM 553 C C . ILE A 1 69 ? 10.205 -5.881 -11.886 1.00 92.06 69 ILE A C 1
ATOM 555 O O . ILE A 1 69 ? 9.778 -6.426 -10.867 1.00 92.06 69 ILE A O 1
ATOM 559 N N . HIS A 1 70 ? 11.129 -4.922 -11.843 1.00 89.81 70 HIS A N 1
ATOM 560 C CA . HIS A 1 70 ? 11.656 -4.407 -10.588 1.00 89.81 70 HIS A CA 1
ATOM 561 C C . HIS A 1 70 ? 10.536 -3.808 -9.726 1.00 89.81 70 HIS A C 1
ATOM 563 O O . HIS A 1 70 ? 10.406 -4.169 -8.556 1.00 89.81 70 HIS A O 1
ATOM 569 N N . SER A 1 71 ? 9.660 -2.988 -10.316 1.00 85.25 71 SER A N 1
ATOM 570 C CA . SER A 1 71 ? 8.506 -2.413 -9.616 1.00 85.25 71 SER A CA 1
ATOM 571 C C . SER A 1 71 ? 7.516 -3.472 -9.116 1.00 85.25 71 SER A C 1
ATOM 573 O O . SER A 1 71 ? 6.963 -3.323 -8.035 1.00 85.25 71 SER A O 1
ATOM 575 N N . LEU A 1 72 ? 7.338 -4.596 -9.823 1.00 84.50 72 LEU A N 1
ATOM 576 C CA . LEU A 1 72 ? 6.478 -5.691 -9.357 1.00 84.50 72 LEU A CA 1
ATOM 577 C C . LEU A 1 72 ? 6.983 -6.304 -8.047 1.00 84.50 72 LEU A C 1
ATOM 579 O O . LEU A 1 72 ? 6.176 -6.704 -7.208 1.00 84.50 72 LEU A O 1
ATOM 583 N N . SER A 1 73 ? 8.303 -6.366 -7.851 1.00 83.19 73 SER A N 1
ATOM 584 C CA . SER A 1 73 ? 8.881 -6.887 -6.608 1.00 83.19 73 SER A CA 1
ATOM 585 C C . SER A 1 73 ? 8.611 -5.978 -5.404 1.00 83.19 73 SER A C 1
ATOM 587 O O . SER A 1 73 ? 8.422 -6.478 -4.293 1.00 83.19 73 SER A O 1
ATOM 589 N N . THR A 1 74 ? 8.507 -4.664 -5.623 1.00 78.94 74 THR A N 1
ATOM 590 C CA . THR A 1 74 ? 8.252 -3.679 -4.563 1.00 78.94 74 THR A CA 1
ATOM 591 C C . THR A 1 74 ? 6.768 -3.551 -4.209 1.00 78.94 74 THR A C 1
ATOM 593 O O . THR A 1 74 ? 6.446 -3.130 -3.101 1.00 78.94 74 THR A O 1
ATOM 596 N N . LEU A 1 75 ? 5.843 -4.005 -5.069 1.00 75.69 75 LEU A N 1
ATOM 597 C CA . LEU A 1 75 ? 4.392 -3.947 -4.808 1.00 75.69 75 LEU A CA 1
ATOM 598 C C . LEU A 1 75 ? 3.935 -4.710 -3.556 1.00 75.69 75 LEU A C 1
ATOM 600 O O . LEU A 1 75 ? 2.869 -4.415 -3.019 1.00 75.69 75 LEU A O 1
ATOM 604 N N . ARG A 1 76 ? 4.697 -5.714 -3.103 1.00 74.25 76 ARG A N 1
ATOM 605 C CA . ARG A 1 76 ? 4.339 -6.514 -1.919 1.00 74.25 76 ARG A CA 1
ATOM 606 C C . ARG A 1 76 ? 4.749 -5.851 -0.603 1.00 74.25 76 ARG A C 1
ATOM 608 O O . ARG A 1 76 ? 4.344 -6.317 0.464 1.00 74.25 76 ARG A O 1
ATOM 615 N N . GLU A 1 77 ? 5.592 -4.828 -0.649 1.00 74.44 77 GLU A N 1
ATOM 616 C CA . GLU A 1 77 ? 6.119 -4.203 0.557 1.00 74.44 77 GLU A CA 1
ATOM 617 C C . GLU A 1 77 ? 5.008 -3.481 1.331 1.00 74.44 77 GLU A C 1
ATOM 619 O O . GLU A 1 77 ? 4.185 -2.766 0.759 1.00 74.44 77 GLU A O 1
ATOM 624 N N . ALA A 1 78 ? 4.962 -3.699 2.649 1.00 65.94 78 ALA A N 1
ATOM 625 C CA . ALA A 1 78 ? 4.008 -3.034 3.529 1.00 65.94 78 ALA A CA 1
ATOM 626 C C . ALA A 1 78 ? 4.421 -1.568 3.690 1.00 65.94 78 ALA A C 1
ATOM 628 O O . ALA A 1 78 ? 5.208 -1.210 4.567 1.00 65.94 78 ALA A O 1
ATOM 629 N N . THR A 1 79 ? 3.915 -0.720 2.804 1.00 65.06 79 THR A N 1
ATOM 630 C CA . THR A 1 79 ? 4.165 0.713 2.852 1.00 65.06 79 THR A CA 1
ATOM 631 C C . THR A 1 79 ? 3.128 1.368 3.750 1.00 65.06 79 THR A C 1
ATOM 633 O O . THR A 1 79 ? 1.946 1.491 3.421 1.00 65.06 79 THR A O 1
ATOM 636 N N . TYR A 1 80 ? 3.577 1.837 4.910 1.00 57.94 80 TYR A N 1
ATOM 637 C CA . TYR A 1 80 ? 2.844 2.864 5.631 1.00 57.94 80 TYR A CA 1
ATOM 638 C C . TYR A 1 80 ? 3.068 4.150 4.853 1.00 57.94 80 TYR A C 1
ATOM 640 O O . TYR A 1 80 ? 4.080 4.823 5.046 1.00 57.94 80 TYR A O 1
ATOM 648 N N . SER A 1 81 ? 2.156 4.474 3.936 1.00 51.84 81 SER A N 1
ATOM 649 C CA . SER A 1 81 ? 2.056 5.837 3.442 1.00 51.84 81 SER A CA 1
ATOM 650 C C . SER A 1 81 ? 1.667 6.684 4.647 1.00 51.84 81 SER A C 1
ATOM 652 O O . SER A 1 81 ? 0.492 6.893 4.948 1.00 51.84 81 SER A O 1
ATOM 654 N N . THR A 1 82 ? 2.661 7.141 5.402 1.00 39.81 82 THR A N 1
ATOM 655 C CA . THR A 1 82 ? 2.480 8.363 6.158 1.00 39.81 82 THR A CA 1
ATOM 656 C C . THR A 1 82 ? 1.973 9.381 5.145 1.00 39.81 82 THR A C 1
ATOM 658 O O . THR A 1 82 ? 2.435 9.424 4.001 1.00 39.81 82 THR A O 1
ATOM 661 N N . TYR A 1 83 ? 1.034 10.224 5.553 1.00 42.81 83 TYR A N 1
ATOM 662 C CA . TYR A 1 83 ? 0.585 11.402 4.806 1.00 42.81 83 TYR A CA 1
ATOM 663 C C . TYR A 1 83 ? 1.729 12.426 4.554 1.00 42.81 83 TYR A C 1
ATOM 665 O O . TYR A 1 83 ? 1.497 13.616 4.381 1.00 42.81 83 TYR A O 1
ATOM 673 N N . ALA A 1 84 ? 2.984 11.969 4.583 1.00 40.25 84 ALA A N 1
ATOM 674 C CA . ALA A 1 84 ? 4.234 12.687 4.504 1.00 40.25 84 ALA A CA 1
ATOM 675 C C . ALA A 1 84 ? 5.314 11.785 3.862 1.00 40.25 84 ALA A C 1
ATOM 677 O O . ALA A 1 84 ? 6.355 11.519 4.455 1.00 40.25 84 ALA A O 1
ATOM 678 N N . SER A 1 85 ? 5.078 11.328 2.631 1.00 36.25 85 SER A N 1
ATOM 679 C CA . SER A 1 85 ? 6.163 11.198 1.652 1.00 36.25 85 SER A CA 1
ATOM 680 C C . SER A 1 85 ? 5.996 12.344 0.662 1.00 36.25 85 SER A C 1
ATOM 682 O O . SER A 1 85 ? 5.365 12.237 -0.386 1.00 36.25 85 SER A O 1
ATOM 684 N N . ALA A 1 86 ? 6.476 13.506 1.100 1.00 42.12 86 ALA A N 1
ATOM 685 C CA . ALA A 1 86 ? 6.413 14.786 0.415 1.00 42.12 86 ALA A CA 1
ATOM 686 C C . ALA A 1 86 ? 7.473 14.887 -0.695 1.00 42.12 86 ALA A C 1
ATOM 688 O O . ALA A 1 86 ? 8.285 15.810 -0.721 1.00 42.12 86 ALA A O 1
ATOM 689 N N . SER A 1 87 ? 7.455 13.950 -1.637 1.00 39.66 87 SER A N 1
ATOM 690 C CA . SER A 1 87 ? 8.063 14.161 -2.947 1.00 39.66 87 SER A CA 1
ATOM 691 C C . SER A 1 87 ? 7.263 13.387 -3.985 1.00 39.66 87 SER A C 1
ATOM 693 O O . SER A 1 87 ? 7.366 12.168 -4.058 1.00 39.66 87 SER A O 1
ATOM 695 N N . VAL A 1 88 ? 6.511 14.132 -4.796 1.00 40.25 88 VAL A N 1
ATOM 696 C CA . VAL A 1 88 ? 5.606 13.691 -5.872 1.00 40.25 88 VAL A CA 1
ATOM 697 C C . VAL A 1 88 ? 4.141 13.513 -5.441 1.00 40.25 88 VAL A C 1
ATOM 699 O O . VAL A 1 88 ? 3.658 12.430 -5.147 1.00 40.25 88 VAL A O 1
ATOM 702 N N . SER A 1 89 ? 3.434 14.640 -5.564 1.00 37.25 89 SER A N 1
ATOM 703 C CA . SER A 1 89 ? 1.992 14.782 -5.781 1.00 37.25 89 SER A CA 1
ATOM 704 C C . SER A 1 89 ? 1.062 14.604 -4.577 1.00 37.25 89 SER A C 1
ATOM 706 O O . SER A 1 89 ? 0.936 13.553 -3.961 1.00 37.25 89 SER A O 1
ATOM 708 N N . SER A 1 90 ? 0.341 15.683 -4.304 1.00 34.19 90 SER A N 1
ATOM 709 C CA . SER A 1 90 ? -0.720 15.909 -3.323 1.00 34.19 90 SER A CA 1
ATOM 710 C C . SER A 1 90 ? -2.004 15.097 -3.576 1.00 34.19 90 SER A C 1
ATOM 712 O O . SER A 1 90 ? -3.103 15.635 -3.500 1.00 34.19 90 SER A O 1
ATOM 714 N N . SER A 1 91 ? -1.867 13.813 -3.909 1.00 52.16 91 SER A N 1
ATOM 715 C CA . SER A 1 91 ? -2.929 12.803 -3.941 1.00 52.16 91 SER A CA 1
ATOM 716 C C . SER A 1 91 ? -2.254 11.444 -4.145 1.00 52.16 91 SER A C 1
ATOM 718 O O . SER A 1 91 ? -2.104 10.962 -5.268 1.00 52.16 91 SER A O 1
ATOM 720 N N . ALA A 1 92 ? -1.742 10.854 -3.063 1.00 64.31 92 ALA A N 1
ATOM 721 C CA . ALA A 1 92 ? -1.229 9.490 -3.109 1.00 64.31 92 ALA A CA 1
ATOM 722 C C . ALA A 1 92 ? -2.429 8.546 -3.236 1.00 64.31 92 ALA A C 1
ATOM 724 O O . ALA A 1 92 ? -2.992 8.109 -2.233 1.00 64.31 92 ALA A O 1
ATOM 725 N N . LYS A 1 93 ? -2.865 8.293 -4.476 1.00 72.75 93 LYS A N 1
ATOM 726 C CA . LYS A 1 93 ? -3.956 7.357 -4.732 1.00 72.75 93 LYS A CA 1
ATOM 727 C C . LYS A 1 93 ? -3.577 5.972 -4.192 1.00 72.75 93 LYS A C 1
ATOM 729 O O . LYS A 1 93 ? -2.452 5.517 -4.425 1.00 72.75 93 LYS A O 1
ATOM 734 N N . PRO A 1 94 ? -4.485 5.302 -3.470 1.00 75.56 94 PRO A N 1
ATOM 735 C CA . PRO A 1 94 ? -4.227 3.968 -2.953 1.00 75.56 94 PRO A CA 1
ATOM 736 C C . PRO A 1 94 ? -4.082 2.958 -4.098 1.00 75.56 94 PRO A C 1
ATOM 738 O O . PRO A 1 94 ? -4.592 3.154 -5.201 1.00 75.56 94 PRO A O 1
ATOM 741 N N . LEU A 1 95 ? -3.378 1.855 -3.830 1.00 80.12 95 LEU A N 1
ATOM 742 C CA . LEU A 1 95 ? -3.145 0.805 -4.822 1.00 80.12 95 LEU A CA 1
ATOM 743 C C . LEU A 1 95 ? -4.487 0.217 -5.306 1.00 80.12 95 LEU A C 1
ATOM 745 O O . LEU A 1 95 ? -5.252 -0.284 -4.479 1.00 80.12 95 LEU A O 1
ATOM 749 N N . PRO A 1 96 ? -4.765 0.185 -6.624 1.00 83.00 96 PRO A N 1
ATOM 750 C CA . PRO A 1 96 ? -6.068 -0.237 -7.148 1.00 83.00 96 PRO A CA 1
ATOM 751 C C . PRO A 1 96 ? -6.348 -1.743 -7.014 1.00 83.00 96 PRO A C 1
ATOM 753 O O . PRO A 1 96 ? -7.448 -2.195 -7.309 1.00 83.00 96 PRO A O 1
ATOM 756 N N . PHE A 1 97 ? -5.351 -2.525 -6.592 1.00 84.50 97 PHE A N 1
ATOM 757 C CA . PHE A 1 97 ? -5.408 -3.982 -6.422 1.00 84.50 97 PHE A CA 1
ATOM 758 C C . PHE A 1 97 ? -5.116 -4.418 -4.974 1.00 84.50 97 PHE A C 1
ATOM 760 O O . PHE A 1 97 ? -4.628 -5.524 -4.726 1.00 84.50 97 PHE A O 1
ATOM 767 N N . ALA A 1 98 ? -5.372 -3.542 -3.997 1.00 85.56 98 ALA A N 1
ATOM 768 C CA . ALA A 1 98 ? -5.180 -3.855 -2.579 1.00 85.56 98 ALA A CA 1
ATOM 769 C C . ALA A 1 98 ? -6.019 -5.067 -2.111 1.00 85.56 98 ALA A C 1
ATOM 771 O O . ALA A 1 98 ? -5.626 -5.784 -1.192 1.00 85.56 98 ALA A O 1
ATOM 772 N N . ASP A 1 99 ? -7.133 -5.346 -2.787 1.00 88.00 99 ASP A N 1
ATOM 773 C CA . ASP A 1 99 ? -7.947 -6.552 -2.618 1.00 88.00 99 ASP A CA 1
ATOM 774 C C . ASP A 1 99 ? -7.155 -7.846 -2.878 1.00 88.00 99 ASP A C 1
ATOM 776 O O . ASP A 1 99 ? -7.154 -8.757 -2.048 1.00 88.00 99 ASP A O 1
ATOM 780 N N . LYS A 1 100 ? -6.404 -7.902 -3.980 1.00 87.94 100 LYS A N 1
ATOM 781 C CA . LYS A 1 100 ? -5.561 -9.046 -4.351 1.00 87.94 100 LYS A CA 1
ATOM 782 C C . LYS A 1 100 ? -4.399 -9.229 -3.382 1.00 87.94 100 LYS A C 1
ATOM 784 O O . LYS A 1 100 ? -3.992 -10.361 -3.126 1.00 87.94 100 LYS A O 1
ATOM 789 N N . LEU A 1 101 ? -3.871 -8.135 -2.827 1.00 86.69 101 LEU A N 1
ATOM 790 C CA . LEU A 1 101 ? -2.823 -8.196 -1.802 1.00 86.69 101 LEU A CA 1
ATOM 791 C C . LEU A 1 101 ? -3.339 -8.853 -0.515 1.00 86.69 101 LEU A C 1
ATOM 793 O O . LEU A 1 101 ? -2.657 -9.703 0.061 1.00 86.69 101 LEU A O 1
ATOM 797 N N . LEU A 1 102 ? -4.558 -8.510 -0.092 1.00 87.31 102 LEU A N 1
ATOM 798 C CA . LEU A 1 102 ? -5.221 -9.152 1.045 1.00 87.31 102 LEU A CA 1
ATOM 799 C C . LEU A 1 102 ? -5.524 -10.628 0.780 1.00 87.31 102 LEU A C 1
ATOM 801 O O . LEU A 1 102 ? -5.233 -11.479 1.629 1.00 87.31 102 LEU A O 1
ATOM 805 N N . GLU A 1 103 ? -6.052 -10.939 -0.404 1.00 89.12 103 GLU A N 1
ATOM 806 C CA . GLU A 1 103 ? -6.369 -12.312 -0.797 1.00 89.12 103 GLU A CA 1
ATOM 807 C C . GLU A 1 103 ? -5.109 -13.185 -0.859 1.00 89.12 103 GLU A C 1
ATOM 809 O O . GLU A 1 103 ? -5.117 -14.316 -0.368 1.00 89.12 103 GLU A O 1
ATOM 814 N N . GLY A 1 104 ? -3.991 -12.639 -1.350 1.00 86.94 104 GLY A N 1
ATOM 815 C CA . GLY A 1 104 ? -2.690 -13.309 -1.362 1.00 86.94 104 GLY A CA 1
ATOM 816 C C . GLY A 1 104 ? -2.163 -13.684 0.031 1.00 86.94 104 GLY A C 1
ATOM 817 O O . GLY A 1 104 ? -1.397 -14.638 0.157 1.00 86.94 104 GLY A O 1
ATOM 818 N N . LEU A 1 105 ? -2.601 -12.989 1.088 1.00 86.12 105 LEU A N 1
ATOM 819 C CA . LEU A 1 105 ? -2.303 -13.314 2.492 1.00 86.12 105 LEU A CA 1
ATOM 820 C C . LEU A 1 105 ? -3.406 -14.147 3.174 1.00 86.12 105 LEU A C 1
ATOM 822 O O . LEU A 1 105 ? -3.402 -14.327 4.397 1.00 86.12 105 LEU A O 1
ATOM 826 N N . GLY A 1 106 ? -4.355 -14.671 2.398 1.00 86.88 106 GLY A N 1
ATOM 827 C CA . GLY A 1 106 ? -5.413 -15.564 2.863 1.00 86.88 106 GLY A CA 1
ATOM 828 C C . GLY A 1 106 ? -6.622 -14.866 3.491 1.00 86.88 106 GLY A C 1
ATOM 829 O O . GLY A 1 106 ? -7.503 -15.557 4.005 1.00 86.88 106 GLY A O 1
ATOM 830 N N . LEU A 1 107 ? -6.700 -13.529 3.452 1.00 86.50 107 LEU A N 1
ATOM 831 C CA . LEU A 1 107 ? -7.902 -12.794 3.848 1.00 86.50 107 LEU A CA 1
ATOM 832 C C . LEU A 1 107 ? -8.743 -12.534 2.599 1.00 86.50 107 LEU A C 1
ATOM 834 O O . LEU A 1 107 ? -8.418 -11.661 1.801 1.00 86.50 107 LEU A O 1
ATOM 838 N N . LYS A 1 108 ? -9.844 -13.272 2.429 1.00 86.12 108 LYS A N 1
ATOM 839 C CA . LYS A 1 108 ? -10.815 -12.966 1.371 1.00 86.12 108 LYS A CA 1
ATOM 840 C C . LYS A 1 108 ? -11.479 -11.630 1.688 1.00 86.12 108 LYS A C 1
ATOM 842 O O . LYS A 1 108 ? -12.322 -11.565 2.582 1.00 86.12 108 LYS A O 1
ATOM 847 N N . ALA A 1 109 ? -11.054 -10.575 1.001 1.00 79.81 109 ALA A N 1
ATOM 848 C CA . ALA A 1 109 ? -11.622 -9.249 1.167 1.00 79.81 109 ALA A CA 1
ATOM 849 C C . ALA A 1 109 ? -13.068 -9.263 0.635 1.00 79.81 109 ALA A C 1
ATOM 851 O O . ALA A 1 109 ? -13.270 -9.540 -0.548 1.00 79.81 109 ALA A O 1
ATOM 852 N N . PRO A 1 110 ? -14.089 -9.011 1.473 1.00 79.25 110 PRO A N 1
ATOM 853 C CA . PRO A 1 110 ? -15.445 -8.845 0.972 1.00 79.25 110 PRO A CA 1
ATOM 854 C C . PRO A 1 110 ? -15.504 -7.568 0.139 1.00 79.25 110 PRO A C 1
ATOM 856 O O . PRO A 1 110 ? -14.819 -6.594 0.464 1.00 79.25 110 PRO A O 1
ATOM 859 N N . GLU A 1 111 ? -16.332 -7.538 -0.903 1.00 81.50 111 GLU A N 1
ATOM 860 C CA . GLU A 1 111 ? -16.577 -6.293 -1.624 1.00 81.50 111 GLU A CA 1
ATOM 861 C C . GLU A 1 111 ? -17.196 -5.262 -0.672 1.00 81.50 111 GLU A C 1
ATOM 863 O O . GLU A 1 111 ? -18.279 -5.463 -0.134 1.00 81.50 111 GLU A O 1
ATOM 868 N N . LEU A 1 112 ? -16.483 -4.161 -0.422 1.00 83.25 112 LEU A N 1
ATOM 869 C CA . LEU A 1 112 ? -17.024 -3.040 0.343 1.00 83.25 112 LEU A CA 1
ATOM 870 C C . LEU A 1 112 ? -17.959 -2.210 -0.548 1.00 83.25 112 LEU A C 1
ATOM 872 O O . LEU A 1 112 ? -17.659 -2.009 -1.729 1.00 83.25 112 LEU A O 1
ATOM 876 N N . PHE A 1 113 ? -19.051 -1.718 0.048 1.00 79.62 113 PHE A N 1
ATOM 877 C CA . PHE A 1 113 ? -20.085 -0.884 -0.585 1.00 79.62 113 PHE A CA 1
ATOM 878 C C . PHE A 1 113 ? -20.899 -1.568 -1.699 1.00 79.62 113 PHE A C 1
ATOM 880 O O . PHE A 1 113 ? -21.216 -0.942 -2.709 1.00 79.62 113 PHE A O 1
ATOM 887 N N . VAL A 1 114 ? -21.259 -2.845 -1.519 1.00 77.56 114 VAL A N 1
ATOM 888 C CA . VAL A 1 114 ? -22.112 -3.594 -2.472 1.00 77.56 114 VAL A CA 1
ATOM 889 C C . VAL A 1 114 ? -23.455 -2.900 -2.712 1.00 77.56 114 VAL A C 1
ATOM 891 O O . VAL A 1 114 ? -23.940 -2.893 -3.837 1.00 77.56 114 VAL A O 1
ATOM 894 N N . 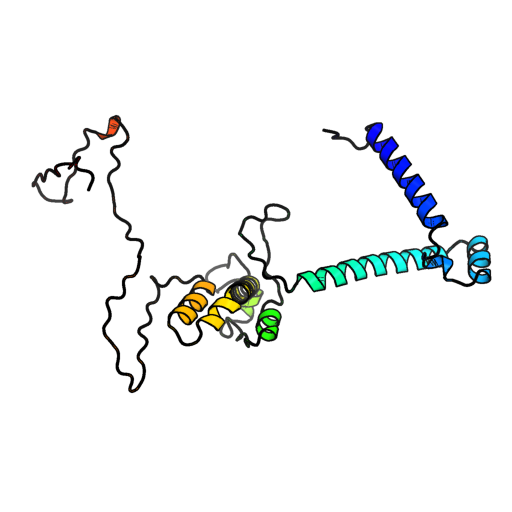ASP A 1 115 ? -24.010 -2.277 -1.671 1.00 73.00 115 ASP A N 1
ATOM 895 C CA . ASP A 1 115 ? -25.321 -1.622 -1.722 1.00 73.00 115 ASP A CA 1
ATOM 896 C C . ASP A 1 115 ? -25.279 -0.194 -2.296 1.00 73.00 115 ASP A C 1
ATOM 898 O O . ASP A 1 115 ? -26.323 0.442 -2.399 1.00 73.00 115 ASP A O 1
ATOM 902 N N . SER A 1 116 ? -24.097 0.331 -2.652 1.00 75.31 116 SER A N 1
ATOM 903 C CA . SER A 1 116 ? -24.019 1.632 -3.334 1.00 75.31 116 SER A CA 1
ATOM 904 C C . SER A 1 116 ? -24.576 1.517 -4.749 1.00 75.31 116 SER A C 1
ATOM 906 O O . SER A 1 116 ? -24.288 0.547 -5.461 1.00 75.31 116 SER A O 1
ATOM 908 N N . GLU A 1 117 ? -25.367 2.498 -5.182 1.00 76.94 117 GLU A N 1
ATOM 909 C CA . GLU A 1 117 ? -25.869 2.474 -6.549 1.00 76.94 117 GLU A CA 1
ATOM 910 C C . GLU A 1 117 ? -24.701 2.598 -7.537 1.00 76.94 117 GLU A C 1
ATOM 912 O O . GLU A 1 117 ? -23.735 3.338 -7.335 1.00 76.94 117 GLU A O 1
ATOM 917 N N . ILE A 1 118 ? -24.794 1.890 -8.666 1.00 74.38 118 ILE A N 1
ATOM 918 C CA . ILE A 1 118 ? -23.757 1.903 -9.713 1.00 74.38 118 ILE A CA 1
ATOM 919 C C . ILE A 1 118 ? -23.474 3.341 -10.183 1.00 74.38 118 ILE A C 1
ATOM 921 O O . ILE A 1 118 ? -22.334 3.685 -10.502 1.00 74.38 118 ILE A O 1
ATOM 925 N N . ILE A 1 119 ? -24.510 4.187 -10.195 1.00 69.44 119 ILE A N 1
ATOM 926 C CA . ILE A 1 119 ? -24.422 5.593 -10.591 1.00 69.44 119 ILE A CA 1
ATOM 927 C C . ILE A 1 119 ? -23.658 6.405 -9.543 1.00 69.44 119 ILE A C 1
ATOM 929 O O . ILE A 1 119 ? -22.801 7.199 -9.921 1.00 69.44 119 ILE A O 1
ATOM 933 N N . GLU A 1 120 ? -23.889 6.185 -8.250 1.00 75.12 120 GLU A N 1
ATOM 934 C CA . GLU A 1 120 ? -23.178 6.888 -7.172 1.00 75.12 120 GLU A CA 1
ATOM 935 C C . GLU A 1 120 ? -21.681 6.574 -7.190 1.00 75.12 120 GLU A C 1
ATOM 937 O O . GLU A 1 120 ? -20.843 7.465 -7.042 1.00 75.12 120 GLU A O 1
ATOM 942 N N . LYS A 1 121 ? -21.336 5.310 -7.458 1.00 74.56 121 LYS A N 1
ATOM 943 C CA .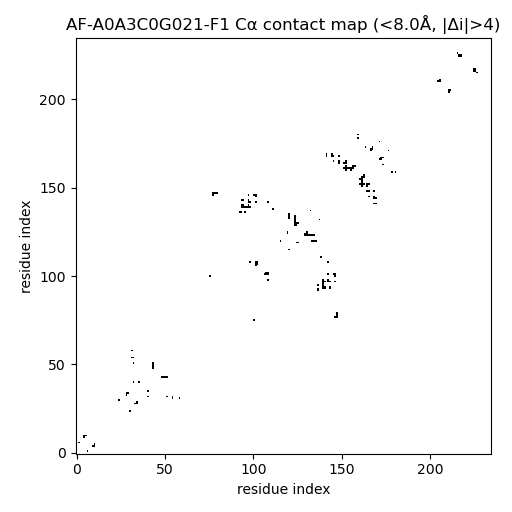 LYS A 1 121 ? -19.949 4.852 -7.578 1.00 74.56 121 LYS A CA 1
ATOM 944 C C . LYS A 1 121 ? -19.234 5.420 -8.806 1.00 74.56 121 LYS A C 1
ATOM 946 O O . LYS A 1 121 ? -18.035 5.665 -8.739 1.00 74.56 121 LYS A O 1
ATOM 951 N N . LEU A 1 122 ? -19.946 5.607 -9.920 1.00 73.88 122 LEU A N 1
ATOM 952 C CA . LEU A 1 122 ? -19.385 6.162 -11.157 1.00 73.88 122 LEU A CA 1
ATOM 953 C C . LEU A 1 122 ? -19.307 7.693 -11.133 1.00 73.88 122 LEU A C 1
ATOM 955 O O . LEU A 1 122 ? -18.371 8.274 -11.673 1.00 73.88 122 LEU A O 1
ATOM 959 N N . THR A 1 123 ? -20.310 8.348 -10.549 1.00 77.50 123 THR A N 1
ATOM 960 C CA . THR A 1 123 ? -20.420 9.814 -10.527 1.00 77.50 123 THR A CA 1
ATOM 961 C C . THR A 1 123 ? -19.796 10.444 -9.287 1.00 77.50 123 THR A C 1
ATOM 963 O O . THR A 1 123 ? -19.761 11.671 -9.191 1.00 77.50 123 THR A O 1
ATOM 966 N N . SER A 1 124 ? -19.294 9.618 -8.360 1.00 79.69 124 SER A N 1
ATOM 967 C CA . SER A 1 124 ? -18.728 10.027 -7.070 1.00 79.69 124 SER A CA 1
ATOM 968 C C . SER A 1 124 ? -19.624 11.043 -6.362 1.00 79.69 124 SER A C 1
ATOM 970 O O . SER A 1 124 ? -19.175 12.076 -5.862 1.00 79.69 124 SER A O 1
ATOM 972 N N . ARG A 1 125 ? -20.930 10.777 -6.375 1.00 76.81 125 ARG A N 1
ATOM 973 C CA . ARG A 1 125 ? -21.948 11.690 -5.874 1.00 76.81 125 ARG A CA 1
ATOM 974 C C . ARG A 1 125 ? -23.191 10.921 -5.448 1.00 76.81 125 ARG A C 1
ATOM 976 O O . ARG A 1 125 ? -23.656 10.056 -6.176 1.00 76.81 125 ARG A O 1
ATOM 983 N N . ASP A 1 126 ? -23.745 11.317 -4.313 1.00 77.62 126 ASP A N 1
ATOM 984 C C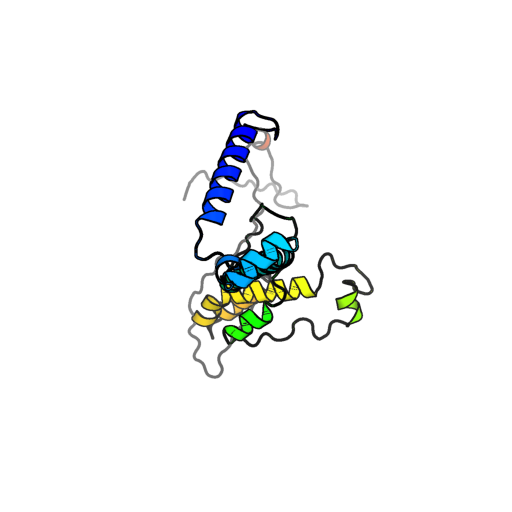A . ASP A 1 126 ? -25.085 10.948 -3.854 1.00 77.62 126 ASP A CA 1
ATOM 985 C C . ASP A 1 126 ? -26.114 11.965 -4.393 1.00 77.62 126 ASP A C 1
ATOM 987 O O . ASP A 1 126 ? -25.761 13.103 -4.719 1.00 77.62 126 ASP A O 1
ATOM 991 N N . GLU A 1 127 ? -27.403 11.626 -4.431 1.00 77.88 127 GLU A N 1
ATOM 992 C CA . GLU A 1 127 ? -28.498 12.495 -4.892 1.00 77.88 127 GLU A CA 1
ATOM 993 C C . GLU A 1 127 ? -28.446 13.911 -4.288 1.00 77.88 127 GLU A C 1
ATOM 995 O O . GLU A 1 127 ? -28.897 14.883 -4.899 1.00 77.88 127 GLU A O 1
ATOM 1000 N N . LYS A 1 128 ? -27.881 14.039 -3.081 1.00 79.69 128 LYS A N 1
ATOM 1001 C CA . LYS A 1 128 ? -27.836 15.280 -2.301 1.00 79.69 128 LYS A CA 1
ATOM 1002 C C . LYS A 1 128 ? -26.463 15.951 -2.237 1.00 79.69 128 LYS A C 1
ATOM 1004 O O . LYS A 1 128 ? -26.417 17.137 -1.905 1.00 79.69 128 LYS A O 1
ATOM 1009 N N . ARG A 1 129 ? -25.350 15.235 -2.446 1.00 80.12 129 ARG A N 1
ATOM 1010 C CA . ARG A 1 129 ? -23.989 15.739 -2.155 1.00 80.12 129 ARG A CA 1
ATOM 1011 C C . ARG A 1 129 ? -22.927 15.094 -3.043 1.00 80.12 129 ARG A C 1
ATOM 1013 O O . ARG A 1 129 ? -22.942 13.885 -3.232 1.00 80.12 129 ARG A O 1
ATOM 1020 N N . ASN A 1 130 ? -21.967 15.894 -3.506 1.00 82.00 130 ASN A N 1
ATOM 1021 C CA . ASN A 1 130 ? -20.761 15.397 -4.180 1.00 82.00 130 ASN A CA 1
ATOM 1022 C C . ASN A 1 130 ? -19.792 14.808 -3.143 1.00 82.00 130 ASN A C 1
ATOM 1024 O O . ASN A 1 130 ?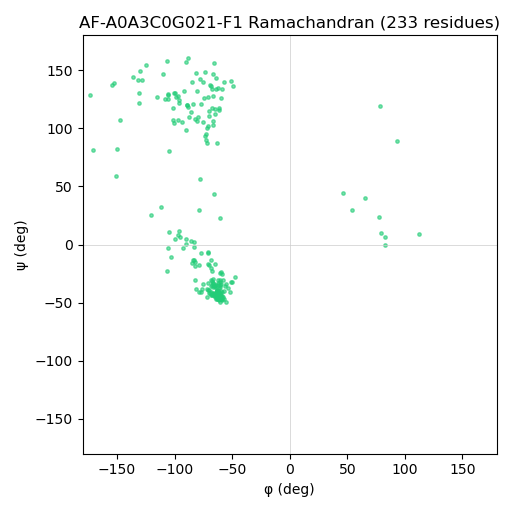 -19.626 15.401 -2.075 1.00 82.00 130 ASN A O 1
ATOM 1028 N N . PHE A 1 131 ? -19.141 13.690 -3.460 1.00 80.69 131 PHE A N 1
ATOM 1029 C CA . PHE A 1 131 ? -18.046 13.165 -2.646 1.00 80.69 131 PHE A CA 1
ATOM 1030 C C . PHE A 1 131 ? -16.740 13.901 -2.968 1.00 80.69 131 PHE A C 1
ATOM 1032 O O . PHE A 1 131 ? -16.525 14.342 -4.096 1.00 80.69 131 PHE A O 1
ATOM 1039 N N . GLU A 1 132 ? -15.879 14.054 -1.961 1.00 80.94 132 GLU A N 1
ATOM 1040 C CA . GLU A 1 132 ? -14.543 14.648 -2.129 1.00 80.94 132 GLU A CA 1
ATOM 1041 C C . GLU A 1 132 ? -13.570 13.666 -2.795 1.00 80.94 132 GLU A C 1
ATOM 1043 O O . GLU A 1 132 ? -12.731 14.070 -3.598 1.00 80.94 132 GLU A O 1
ATOM 1048 N N . GLU A 1 133 ? -13.725 12.373 -2.498 1.00 80.94 133 GLU A N 1
ATOM 1049 C CA . GLU A 1 133 ? -12.916 11.282 -3.037 1.00 80.94 133 GLU A CA 1
ATOM 1050 C C . GLU A 1 133 ? -13.800 10.224 -3.703 1.00 80.94 133 GLU A C 1
ATOM 1052 O O . GLU A 1 133 ? -14.975 10.047 -3.368 1.00 80.94 133 GLU A O 1
ATOM 1057 N N . GLU A 1 134 ? -13.221 9.495 -4.655 1.00 84.06 134 GLU A N 1
ATOM 1058 C CA . GLU A 1 134 ? -13.901 8.389 -5.317 1.00 84.06 134 GLU A CA 1
ATOM 1059 C C . GLU A 1 134 ? -14.116 7.233 -4.328 1.00 84.06 134 GLU A C 1
ATOM 1061 O O . GLU A 1 134 ? -13.206 6.822 -3.604 1.00 84.06 134 GLU A O 1
ATOM 1066 N N . LEU A 1 135 ? -15.308 6.630 -4.346 1.00 84.06 135 LEU A N 1
ATOM 1067 C CA . LEU A 1 135 ? -15.643 5.494 -3.475 1.00 84.06 135 LEU A CA 1
ATOM 1068 C C . LEU A 1 135 ? -14.680 4.305 -3.673 1.00 84.06 135 LEU A C 1
ATOM 1070 O O . LEU A 1 135 ? -14.415 3.527 -2.755 1.00 84.06 135 LEU A O 1
ATOM 1074 N N . HIS A 1 136 ? -14.153 4.164 -4.893 1.00 84.94 136 HIS A N 1
ATOM 1075 C CA . HIS A 1 136 ? -13.138 3.172 -5.229 1.00 84.94 136 HIS A CA 1
ATOM 1076 C C . HIS A 1 136 ? -11.813 3.426 -4.500 1.00 84.94 136 HIS A C 1
ATOM 1078 O O . HIS A 1 136 ? -11.243 2.487 -3.944 1.00 84.94 136 HIS A O 1
ATOM 1084 N N . ASP A 1 137 ? -11.364 4.680 -4.448 1.00 85.69 137 ASP A N 1
ATOM 1085 C CA . ASP A 1 137 ? -10.129 5.062 -3.766 1.00 85.69 137 ASP A CA 1
ATOM 1086 C C . ASP A 1 137 ? -10.274 4.808 -2.253 1.00 85.69 137 ASP A C 1
ATOM 10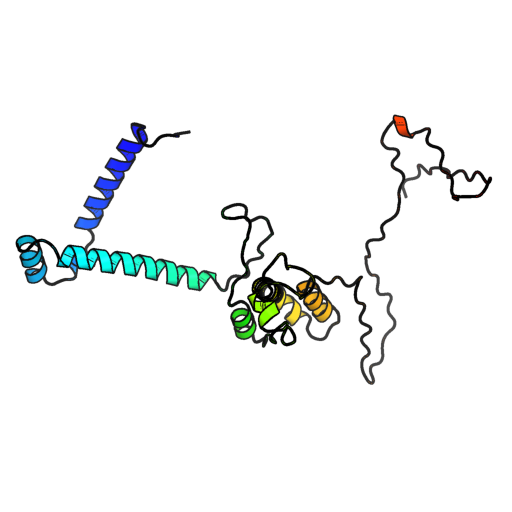88 O O . ASP A 1 137 ? -9.438 4.127 -1.658 1.00 85.69 137 ASP A O 1
ATOM 1092 N N . ILE A 1 138 ? -11.406 5.178 -1.644 1.00 86.44 138 ILE A N 1
ATOM 1093 C CA . ILE A 1 138 ? -11.696 4.887 -0.224 1.00 86.44 138 ILE A CA 1
ATOM 1094 C C . ILE A 1 138 ? -11.690 3.375 0.056 1.00 86.44 138 ILE A C 1
ATOM 1096 O O . ILE A 1 138 ? -11.103 2.913 1.039 1.00 86.44 138 ILE A O 1
ATOM 1100 N N . LYS A 1 139 ? -12.313 2.574 -0.817 1.00 87.94 139 LYS A N 1
ATOM 1101 C CA . LYS A 1 139 ? -12.319 1.106 -0.710 1.00 87.94 139 LYS A CA 1
ATOM 1102 C C . LYS A 1 139 ? -10.893 0.542 -0.699 1.00 87.94 139 LYS A C 1
ATOM 1104 O O . LYS A 1 139 ? -10.562 -0.272 0.165 1.00 87.94 139 LYS A O 1
ATOM 1109 N N . ASN A 1 140 ? -10.045 0.994 -1.616 1.00 88.12 140 ASN A N 1
ATOM 1110 C CA . ASN A 1 140 ? -8.658 0.543 -1.711 1.00 88.12 140 ASN A CA 1
ATOM 1111 C C . ASN A 1 140 ? -7.811 1.010 -0.520 1.00 88.12 140 ASN A C 1
ATOM 1113 O O . ASN A 1 140 ? -6.966 0.255 -0.040 1.00 88.12 140 ASN A O 1
ATOM 1117 N N . LEU A 1 141 ? -8.066 2.212 0.002 1.00 88.00 141 LEU A N 1
ATOM 1118 C CA . LEU A 1 141 ? -7.414 2.729 1.204 1.00 88.00 141 LEU A CA 1
ATOM 1119 C C . LEU A 1 141 ? -7.703 1.845 2.424 1.00 88.00 141 LEU A C 1
ATOM 1121 O O . LEU A 1 141 ? -6.785 1.477 3.158 1.00 88.00 141 LEU A O 1
ATOM 1125 N N . ILE A 1 142 ? -8.967 1.455 2.618 1.00 88.94 142 ILE A N 1
ATOM 1126 C CA . ILE A 1 142 ? -9.363 0.540 3.697 1.00 88.94 142 ILE A CA 1
ATOM 1127 C C . ILE A 1 142 ? -8.630 -0.797 3.546 1.00 88.94 142 ILE A C 1
ATOM 1129 O O . ILE A 1 142 ? -8.057 -1.297 4.516 1.00 88.94 142 ILE A O 1
ATOM 1133 N N . TYR A 1 143 ? -8.592 -1.367 2.340 1.00 91.06 143 TYR A N 1
ATOM 1134 C CA . TYR A 1 143 ? -7.879 -2.622 2.103 1.00 91.06 143 TYR A CA 1
ATOM 1135 C C . TYR A 1 143 ? -6.377 -2.518 2.368 1.00 91.06 143 TYR A C 1
ATOM 1137 O O . TYR A 1 143 ? -5.810 -3.412 2.997 1.00 91.06 143 TYR A O 1
ATOM 1145 N N . HIS A 1 144 ? -5.743 -1.414 1.973 1.00 88.62 144 HIS A N 1
ATOM 1146 C CA . HIS A 1 144 ? -4.328 -1.159 2.244 1.00 88.62 144 HIS A CA 1
ATOM 1147 C C . HIS A 1 144 ? -4.038 -1.059 3.747 1.00 88.62 144 HIS A C 1
ATOM 1149 O O . HIS A 1 144 ? -3.106 -1.682 4.257 1.00 88.62 144 HIS A O 1
ATOM 1155 N N . ASN A 1 145 ? -4.890 -0.355 4.495 1.00 88.69 145 ASN A N 1
ATOM 1156 C CA . ASN A 1 145 ? -4.774 -0.253 5.951 1.00 88.69 145 ASN A CA 1
ATOM 1157 C C . ASN A 1 145 ? -4.930 -1.611 6.644 1.00 88.69 145 ASN A C 1
ATOM 1159 O O . ASN A 1 145 ? -4.187 -1.911 7.586 1.00 88.69 145 ASN A O 1
ATOM 1163 N N . ILE A 1 146 ? -5.864 -2.443 6.171 1.00 89.81 146 ILE A N 1
ATOM 1164 C CA . ILE A 1 146 ? -6.030 -3.817 6.657 1.00 89.81 146 ILE A CA 1
ATOM 1165 C C . ILE A 1 146 ? -4.783 -4.641 6.330 1.00 89.81 146 ILE A C 1
ATOM 1167 O O . ILE A 1 146 ? -4.305 -5.349 7.211 1.00 89.81 146 ILE A O 1
ATOM 1171 N N . TYR A 1 147 ? -4.230 -4.529 5.117 1.00 90.25 147 TYR A N 1
ATOM 1172 C CA . TYR A 1 147 ? -3.045 -5.273 4.676 1.00 90.25 147 TYR A CA 1
ATOM 1173 C C . TYR A 1 147 ? -1.833 -4.959 5.554 1.00 90.25 147 TYR A C 1
ATOM 1175 O O . TYR A 1 147 ? -1.217 -5.868 6.114 1.00 90.25 147 TYR A O 1
ATOM 1183 N N . ASN A 1 148 ? -1.559 -3.672 5.771 1.00 88.25 148 ASN A N 1
ATOM 1184 C CA . ASN A 1 148 ? -0.455 -3.208 6.609 1.00 88.25 148 ASN A CA 1
ATOM 1185 C C . ASN A 1 148 ? -0.554 -3.732 8.049 1.00 88.25 148 ASN A C 1
ATOM 1187 O O . ASN A 1 148 ? 0.436 -4.163 8.641 1.00 88.25 148 ASN A O 1
ATOM 1191 N N . ASN A 1 149 ? -1.765 -3.756 8.605 1.00 89.75 149 ASN A N 1
ATOM 1192 C CA . ASN A 1 149 ? -2.016 -4.212 9.968 1.00 89.75 149 ASN A CA 1
ATOM 1193 C C . ASN A 1 149 ? -2.326 -5.716 10.083 1.00 89.75 149 ASN A C 1
ATOM 1195 O O . ASN A 1 149 ? -2.539 -6.221 11.194 1.00 89.75 149 ASN A O 1
ATOM 1199 N N . LEU A 1 150 ? -2.335 -6.457 8.970 1.00 90.12 150 LEU A N 1
ATOM 1200 C CA . LEU A 1 150 ? -2.851 -7.824 8.913 1.00 90.12 150 LEU A CA 1
ATOM 1201 C C . LEU A 1 150 ? -2.072 -8.777 9.821 1.00 90.12 150 LEU A C 1
ATOM 1203 O O . LEU A 1 150 ? -2.666 -9.591 10.529 1.00 90.12 150 LEU A O 1
ATOM 1207 N N . ALA A 1 151 ? -0.747 -8.628 9.875 1.00 91.00 151 ALA A N 1
ATOM 1208 C CA . ALA A 1 151 ? 0.114 -9.439 10.735 1.00 91.00 151 ALA A CA 1
ATOM 1209 C C . ALA A 1 151 ? -0.293 -9.343 12.218 1.00 91.00 151 ALA A C 1
ATOM 1211 O O . ALA A 1 151 ? -0.321 -10.343 12.941 1.00 91.00 151 ALA A O 1
ATOM 1212 N N . TYR A 1 152 ? -0.662 -8.146 12.679 1.00 91.25 152 TYR A N 1
ATOM 1213 C CA . TYR A 1 152 ? -1.096 -7.922 14.055 1.00 91.25 152 TYR A CA 1
ATOM 1214 C C . TYR A 1 152 ? -2.521 -8.427 14.313 1.00 91.25 152 TYR A C 1
ATOM 1216 O O . TYR A 1 152 ? -2.793 -9.012 15.370 1.00 91.25 152 TYR A O 1
ATOM 1224 N N . ILE A 1 153 ? -3.418 -8.255 13.336 1.00 91.75 153 ILE A N 1
ATOM 1225 C CA . ILE A 1 153 ? -4.789 -8.789 13.371 1.00 91.75 153 ILE A CA 1
ATOM 1226 C C . ILE A 1 153 ? -4.748 -10.313 13.509 1.00 91.75 153 ILE A C 1
ATOM 1228 O O . ILE A 1 153 ? -5.416 -10.862 14.388 1.00 91.75 153 ILE A O 1
ATOM 1232 N N . TYR A 1 154 ? -3.917 -10.989 12.713 1.00 92.81 154 TYR A N 1
ATOM 1233 C CA . TYR A 1 154 ? -3.737 -12.439 12.771 1.00 92.81 154 TYR A CA 1
ATOM 1234 C C . TYR A 1 154 ? -3.089 -12.909 14.070 1.00 92.81 154 TYR A C 1
ATOM 1236 O O . TYR A 1 154 ? -3.567 -13.874 14.664 1.00 92.81 154 TYR A O 1
ATOM 1244 N N . LYS A 1 155 ? -2.069 -12.204 14.577 1.00 94.12 155 LYS A N 1
ATOM 1245 C CA . LYS A 1 155 ? -1.434 -12.551 15.859 1.00 94.12 155 LYS A CA 1
ATOM 1246 C C . LYS A 1 155 ? -2.405 -12.497 17.043 1.00 94.12 155 LYS A C 1
ATOM 1248 O O . LYS A 1 155 ? -2.231 -13.231 18.009 1.00 94.12 155 LYS A O 1
ATOM 1253 N N . SER A 1 156 ? -3.410 -11.624 16.989 1.00 93.06 156 SER A N 1
ATOM 1254 C CA . SER A 1 156 ? -4.389 -11.420 18.066 1.00 93.06 156 SER A CA 1
ATOM 1255 C C . SER A 1 156 ? -5.764 -12.040 17.788 1.00 93.06 156 SER A C 1
ATOM 1257 O O . SER A 1 156 ? -6.720 -11.757 18.519 1.00 93.06 156 SER A O 1
ATOM 1259 N N . LYS A 1 157 ? -5.887 -12.873 16.745 1.00 90.56 157 LYS A N 1
ATOM 1260 C CA . LYS A 1 157 ? -7.157 -13.447 16.279 1.00 90.56 157 LYS A CA 1
ATOM 1261 C C . LYS A 1 157 ? -7.969 -14.059 17.429 1.00 90.56 157 LYS A C 1
ATOM 1263 O O . LYS A 1 157 ? -7.432 -14.765 18.276 1.00 90.56 157 LYS A O 1
ATOM 1268 N N . GLY A 1 158 ? -9.277 -13.794 17.438 1.00 83.56 158 GLY A N 1
ATOM 1269 C CA . GLY A 1 158 ? -10.208 -14.324 18.443 1.00 83.56 158 GLY A CA 1
ATOM 1270 C C . GLY A 1 158 ? -10.252 -13.540 19.758 1.00 83.56 158 GLY A C 1
ATOM 1271 O O . GLY A 1 158 ? -11.027 -13.887 20.642 1.00 83.56 158 GLY A O 1
ATOM 1272 N N . THR A 1 159 ? -9.467 -12.470 19.891 1.00 86.31 159 THR A N 1
ATOM 1273 C CA . THR A 1 159 ? -9.552 -11.536 21.023 1.00 86.31 159 THR A CA 1
ATOM 1274 C C . THR A 1 159 ? -10.186 -10.215 20.592 1.00 86.31 159 THR A C 1
ATOM 1276 O O . THR A 1 159 ? -10.117 -9.843 19.418 1.00 86.31 159 THR A O 1
ATOM 1279 N N . GLU A 1 160 ? -10.735 -9.454 21.545 1.00 85.12 160 GLU A N 1
ATOM 1280 C CA . GLU A 1 160 ? -11.244 -8.089 21.311 1.00 85.12 160 GLU A CA 1
ATOM 1281 C C . GLU A 1 160 ? -10.199 -7.205 20.610 1.00 85.12 160 GLU A C 1
ATOM 1283 O O . GLU A 1 160 ? -10.527 -6.369 19.776 1.00 85.12 160 GLU A O 1
ATOM 1288 N N . LYS A 1 161 ? -8.915 -7.443 20.893 1.00 87.00 161 LYS A N 1
ATOM 1289 C CA . LYS A 1 161 ? -7.784 -6.713 20.323 1.00 87.00 161 LYS A CA 1
ATOM 1290 C C . LYS A 1 161 ? -7.695 -6.826 18.796 1.00 87.00 161 LYS A C 1
ATOM 1292 O O . LYS A 1 161 ? -7.342 -5.844 18.149 1.00 87.00 161 LYS A O 1
ATOM 1297 N N . SER A 1 162 ? -8.030 -7.982 18.223 1.00 89.88 162 SER A N 1
ATOM 1298 C CA . SER A 1 162 ? -8.024 -8.191 16.766 1.00 89.88 162 SER A CA 1
ATOM 1299 C C . SER A 1 162 ? -9.176 -7.448 16.094 1.00 89.88 162 SER A C 1
ATOM 1301 O O . SER A 1 162 ? -8.950 -6.712 15.136 1.00 89.88 162 SER A O 1
ATOM 1303 N N . PHE A 1 163 ? -10.382 -7.545 16.663 1.00 88.25 163 PHE A N 1
ATOM 1304 C CA . PHE A 1 163 ? -11.557 -6.804 16.191 1.00 88.25 163 PHE A CA 1
ATOM 1305 C C . PHE A 1 163 ? -11.364 -5.294 16.296 1.00 88.25 163 PHE A C 1
ATOM 1307 O O . PHE A 1 163 ? -11.626 -4.564 15.347 1.00 88.25 163 PHE A O 1
ATOM 1314 N N . ARG A 1 164 ? -10.822 -4.832 17.421 1.00 87.38 164 ARG A N 1
ATOM 1315 C CA . ARG A 1 164 ? -10.448 -3.437 17.640 1.00 87.38 164 ARG A CA 1
ATOM 1316 C C . ARG A 1 164 ? -9.497 -2.931 16.561 1.00 87.38 164 ARG A C 1
ATOM 1318 O O . ARG A 1 164 ? -9.717 -1.876 15.980 1.00 87.38 164 ARG A O 1
ATOM 1325 N N . ASN A 1 165 ? -8.435 -3.687 16.289 1.00 89.19 165 ASN A N 1
ATOM 1326 C CA . ASN A 1 165 ? -7.451 -3.291 15.293 1.00 89.19 165 ASN A CA 1
ATOM 1327 C C . ASN A 1 165 ? -8.034 -3.282 13.875 1.00 89.19 165 ASN A C 1
ATOM 1329 O O . ASN A 1 165 ? -7.712 -2.396 13.092 1.00 89.19 165 ASN A O 1
ATOM 1333 N N . LEU A 1 166 ? -8.924 -4.228 13.562 1.00 89.75 166 LEU A N 1
ATOM 1334 C CA . LEU A 1 166 ? -9.653 -4.255 12.297 1.00 89.75 166 LEU A CA 1
ATOM 1335 C C . LEU A 1 166 ? -10.534 -3.009 12.131 1.00 89.75 166 LEU A C 1
ATOM 1337 O O . LEU A 1 166 ? -10.468 -2.356 11.100 1.00 89.75 166 LEU A O 1
ATOM 1341 N N . ILE A 1 167 ? -11.314 -2.642 13.147 1.00 89.06 167 ILE A N 1
ATOM 1342 C CA . ILE A 1 167 ? -12.221 -1.482 13.104 1.00 89.06 167 ILE A CA 1
ATOM 1343 C C . ILE A 1 167 ? -11.449 -0.166 12.994 1.00 89.06 167 ILE A C 1
ATOM 1345 O O . ILE A 1 167 ? -11.842 0.723 12.241 1.00 89.06 167 ILE A O 1
ATOM 1349 N N . ARG A 1 168 ? -10.277 -0.084 13.628 1.00 87.88 168 ARG A N 1
ATOM 1350 C CA . ARG A 1 168 ? -9.350 1.036 13.430 1.00 87.88 168 ARG A CA 1
ATOM 1351 C C . ARG A 1 168 ? -8.845 1.147 11.991 1.00 87.88 168 ARG A C 1
ATOM 1353 O O . ARG A 1 168 ? -8.621 2.261 11.534 1.00 87.88 168 ARG A O 1
ATOM 1360 N N . CYS A 1 169 ? -8.718 0.041 11.250 1.00 88.50 169 CYS A N 1
ATOM 1361 C CA . CYS A 1 169 ? -8.373 0.090 9.820 1.00 88.50 169 CYS A CA 1
ATOM 1362 C C . CYS A 1 169 ? -9.491 0.716 8.964 1.00 88.50 169 CYS A C 1
ATOM 1364 O O . CYS A 1 169 ? -9.198 1.247 7.897 1.00 88.50 169 CYS A O 1
ATOM 1366 N N . PHE A 1 170 ? -10.742 0.705 9.446 1.00 89.25 170 PHE A N 1
ATOM 1367 C CA . PHE A 1 170 ? -11.870 1.444 8.858 1.00 89.25 170 PHE A CA 1
ATOM 1368 C C . PHE A 1 170 ? -11.928 2.919 9.301 1.00 89.25 170 PHE A C 1
ATOM 1370 O O . PHE A 1 170 ? -12.855 3.629 8.928 1.00 89.25 170 PHE A O 1
ATOM 1377 N N . GLY A 1 171 ? -10.971 3.392 10.109 1.00 86.75 171 GLY A N 1
ATOM 1378 C CA . GLY A 1 171 ? -10.945 4.765 10.624 1.00 86.75 171 GLY A CA 1
ATOM 1379 C C . GLY A 1 171 ? -11.881 5.018 11.810 1.00 86.75 171 GLY A C 1
ATOM 1380 O O . GLY A 1 171 ? -12.067 6.164 12.208 1.00 86.75 171 GLY A O 1
ATOM 1381 N N . ILE A 1 172 ? -12.463 3.969 12.395 1.00 87.62 172 ILE A N 1
ATOM 1382 C CA . ILE A 1 172 ? -13.371 4.080 13.541 1.00 87.62 172 ILE A CA 1
ATOM 1383 C C . ILE A 1 172 ? -12.579 3.820 14.827 1.00 87.62 172 ILE A C 1
ATOM 1385 O O . ILE A 1 172 ? -11.902 2.798 14.955 1.00 87.62 172 ILE A O 1
ATOM 1389 N N . ASP A 1 173 ? -12.676 4.736 15.792 1.00 79.62 173 ASP A N 1
ATOM 1390 C CA . ASP A 1 173 ? -12.107 4.544 17.129 1.00 79.62 173 ASP A CA 1
ATOM 1391 C C . ASP A 1 173 ? -13.119 3.879 18.078 1.00 79.62 173 ASP A C 1
ATOM 1393 O O . ASP A 1 173 ? -14.337 3.972 17.914 1.00 79.62 173 ASP A O 1
ATOM 1397 N N . ASP A 1 174 ? -12.617 3.233 19.125 1.00 72.81 174 ASP A N 1
ATOM 1398 C CA . ASP A 1 174 ? -13.430 2.467 20.076 1.00 72.81 174 ASP A CA 1
ATOM 1399 C C . ASP A 1 174 ? -14.291 3.370 20.986 1.00 72.81 174 ASP A C 1
ATOM 1401 O O . ASP A 1 174 ? -15.064 2.881 21.812 1.00 72.81 174 ASP A O 1
ATOM 1405 N N . GLU A 1 175 ? -14.111 4.690 20.904 1.00 74.12 175 GLU A N 1
ATOM 1406 C CA . GLU A 1 175 ? -14.990 5.662 21.555 1.00 74.12 175 GLU A CA 1
ATOM 1407 C C . GLU A 1 175 ? -16.356 5.726 20.865 1.00 74.12 175 GLU A C 1
ATOM 1409 O O . GLU A 1 175 ? -17.367 5.896 21.545 1.00 74.12 175 GLU A O 1
ATOM 1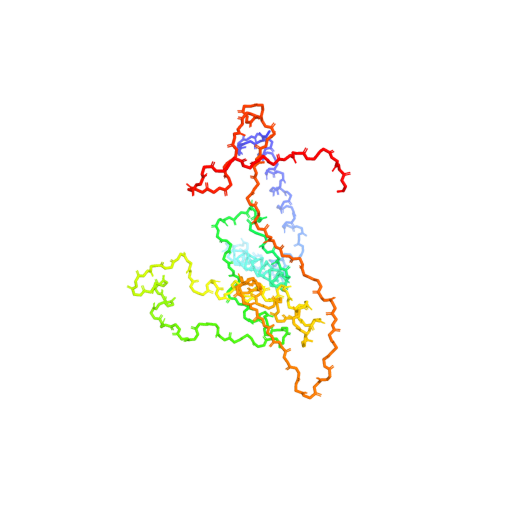414 N N . LEU A 1 176 ? -16.393 5.519 19.542 1.00 80.56 176 LEU A N 1
ATOM 1415 C CA . LEU A 1 176 ? -17.623 5.527 18.750 1.00 80.56 176 LEU A CA 1
ATOM 1416 C C . LEU A 1 176 ? -18.398 4.216 18.888 1.00 80.56 176 LEU A C 1
ATOM 1418 O O . LEU A 1 176 ? -19.623 4.231 18.992 1.00 80.56 176 LEU A O 1
ATOM 1422 N N . VAL A 1 177 ? -17.699 3.077 18.900 1.00 77.56 177 VAL A N 1
ATOM 1423 C CA . VAL A 1 177 ? -18.329 1.752 18.960 1.00 77.56 177 VAL A CA 1
ATOM 1424 C C . VAL A 1 177 ? -17.686 0.905 20.050 1.00 77.56 177 VAL A C 1
ATOM 1426 O O . VAL A 1 177 ? -16.490 0.614 20.018 1.00 77.56 177 VAL A O 1
ATOM 1429 N N . ARG A 1 178 ? -18.508 0.461 21.008 1.00 77.75 178 ARG A N 1
ATOM 1430 C CA . ARG A 1 178 ? -18.099 -0.433 22.098 1.00 77.75 178 ARG A CA 1
ATOM 1431 C C . ARG A 1 178 ? -18.686 -1.822 21.895 1.00 77.75 178 ARG A C 1
ATOM 1433 O O . ARG A 1 178 ? -19.902 -1.975 21.809 1.00 77.75 178 ARG A O 1
ATOM 1440 N N . PHE A 1 179 ? -17.820 -2.831 21.880 1.00 73.19 179 PHE A N 1
ATOM 1441 C CA . PHE A 1 179 ? -18.226 -4.229 21.779 1.00 73.19 179 PHE A CA 1
ATOM 1442 C C . PHE A 1 179 ? -18.235 -4.878 23.150 1.00 73.19 179 PHE A C 1
ATOM 1444 O O . PHE A 1 179 ? -17.225 -4.884 23.850 1.00 73.19 179 PHE A O 1
ATOM 1451 N N . ASN A 1 180 ? -19.363 -5.488 23.490 1.00 77.38 180 ASN A N 1
ATOM 1452 C CA . ASN A 1 180 ? -19.448 -6.409 24.608 1.00 77.38 180 ASN A CA 1
ATOM 1453 C C . ASN A 1 180 ? -19.428 -7.829 24.037 1.00 77.38 180 ASN A C 1
ATOM 1455 O O . ASN A 1 180 ? -20.389 -8.257 23.401 1.00 77.38 180 ASN A O 1
ATOM 1459 N N . ILE A 1 181 ? -18.310 -8.536 24.212 1.00 76.19 181 ILE A N 1
ATOM 1460 C CA . ILE A 1 181 ? -18.146 -9.912 23.732 1.00 76.19 181 ILE A CA 1
ATOM 1461 C C . ILE A 1 181 ? -18.457 -10.856 24.890 1.00 76.19 181 ILE A C 1
ATOM 1463 O O . ILE A 1 181 ? -17.800 -10.809 25.930 1.00 76.19 181 ILE A O 1
ATOM 1467 N N . TYR A 1 182 ? -19.433 -11.735 24.690 1.00 79.31 182 TYR A N 1
ATOM 1468 C CA . TYR A 1 182 ? -19.811 -12.759 25.657 1.00 79.31 182 TYR A CA 1
ATOM 1469 C C . TYR A 1 182 ? -19.521 -14.136 25.065 1.00 79.31 182 TYR A C 1
ATOM 1471 O O . TYR A 1 182 ? -19.940 -14.438 23.951 1.00 79.31 182 TYR A O 1
ATOM 1479 N N . GLY A 1 183 ? -18.771 -14.959 25.798 1.00 78.44 183 GLY A N 1
ATOM 1480 C CA . GLY A 1 183 ? -18.563 -16.357 25.433 1.00 78.44 183 GLY A CA 1
ATOM 1481 C C . GLY A 1 183 ? -19.755 -17.199 25.873 1.00 78.44 183 GLY A C 1
ATOM 1482 O O . GLY A 1 183 ? -20.185 -17.104 27.023 1.00 78.44 183 GLY A O 1
ATOM 1483 N N . GLU A 1 184 ? -20.274 -18.038 24.982 1.00 84.12 184 GLU A N 1
ATOM 1484 C CA . GLU A 1 184 ? -21.295 -19.018 25.343 1.00 84.12 184 GLU A CA 1
ATOM 1485 C C . GLU A 1 184 ? -20.697 -20.068 26.292 1.00 84.12 184 GLU A C 1
ATOM 1487 O O . GLU A 1 184 ? -19.638 -20.634 26.021 1.00 84.12 184 GLU A O 1
ATOM 1492 N N . ASN A 1 185 ? -21.355 -20.294 27.434 1.00 82.62 185 ASN A N 1
ATOM 1493 C CA . ASN A 1 185 ? -20.927 -21.236 28.476 1.00 82.62 185 ASN A CA 1
ATOM 1494 C C . ASN A 1 185 ? -19.483 -21.023 28.994 1.00 82.62 185 ASN A C 1
ATOM 1496 O O . ASN A 1 185 ? -18.807 -21.963 29.417 1.00 82.62 185 ASN A O 1
ATOM 1500 N N . ALA A 1 186 ? -18.992 -19.780 28.962 1.00 78.44 186 ALA A N 1
ATOM 1501 C CA . ALA A 1 186 ? -17.670 -19.425 29.465 1.00 78.44 186 ALA A CA 1
ATOM 1502 C C . ALA A 1 186 ? -17.753 -18.807 30.871 1.00 78.44 186 ALA A C 1
ATOM 1504 O O . ALA A 1 186 ? -18.492 -17.852 31.109 1.00 78.44 186 ALA A O 1
ATOM 1505 N N . LEU A 1 187 ? -16.940 -19.306 31.807 1.00 77.81 187 LEU A N 1
ATOM 1506 C CA . LEU A 1 187 ? -16.751 -18.682 33.120 1.00 77.81 187 LEU A CA 1
ATOM 1507 C C . LEU A 1 187 ? -15.926 -17.395 32.968 1.00 77.81 187 LEU A C 1
ATOM 1509 O O . LEU A 1 187 ? -14.699 -17.435 32.849 1.00 77.81 187 LEU A O 1
ATOM 1513 N N . TYR A 1 188 ? -16.600 -16.244 32.975 1.00 74.94 188 TYR A N 1
ATOM 1514 C CA . TYR A 1 188 ? -15.945 -14.940 32.905 1.00 74.94 188 TYR A CA 1
ATOM 1515 C C . TYR A 1 188 ? -15.340 -14.561 34.262 1.00 74.94 188 TYR A C 1
ATOM 1517 O O . TYR A 1 188 ? -16.042 -14.450 35.267 1.00 74.94 188 TYR A O 1
ATOM 1525 N N . LYS A 1 189 ? -14.021 -14.342 34.302 1.00 76.75 189 LYS A N 1
ATOM 1526 C CA . LYS A 1 189 ? -13.348 -13.813 35.493 1.00 76.75 189 LYS A CA 1
ATOM 1527 C C . LYS A 1 189 ? -13.420 -12.292 35.458 1.00 76.75 189 LYS A C 1
ATOM 1529 O O . LYS A 1 189 ? -12.786 -11.675 34.605 1.00 76.75 189 LYS A O 1
ATOM 1534 N N . LEU A 1 190 ? -14.150 -11.703 36.403 1.00 74.94 190 LEU A N 1
ATOM 1535 C CA . LEU A 1 190 ? -14.096 -10.266 36.653 1.00 74.94 190 LEU A CA 1
ATOM 1536 C C . LEU A 1 190 ? -12.664 -9.910 37.078 1.00 74.94 190 LEU A C 1
ATOM 1538 O O . LEU A 1 190 ? -12.146 -10.443 38.058 1.00 74.94 190 LEU A O 1
ATOM 1542 N N . ARG A 1 191 ? -12.004 -9.074 36.281 1.00 78.81 191 ARG A N 1
ATOM 1543 C CA . ARG A 1 191 ? -10.667 -8.535 36.535 1.00 78.81 191 ARG A CA 1
ATOM 1544 C C . ARG A 1 191 ? -10.726 -7.031 36.343 1.00 78.81 191 ARG A C 1
ATOM 1546 O O . ARG A 1 191 ? -11.474 -6.559 35.485 1.00 78.81 191 ARG A O 1
ATOM 1553 N N . ASP A 1 192 ? -9.897 -6.313 37.087 1.00 76.88 192 ASP A N 1
ATOM 1554 C CA . ASP A 1 192 ? -9.729 -4.880 36.891 1.00 76.88 192 ASP A CA 1
ATOM 1555 C C . ASP A 1 192 ? -8.968 -4.632 35.588 1.00 76.88 192 ASP A C 1
ATOM 1557 O O . ASP A 1 192 ? -7.754 -4.814 35.490 1.00 76.88 192 ASP A O 1
ATOM 1561 N N . ASN A 1 193 ? -9.720 -4.260 34.555 1.00 74.00 193 ASN A N 1
ATOM 1562 C CA . ASN A 1 193 ? -9.189 -3.887 33.255 1.00 74.00 193 ASN A CA 1
ATOM 1563 C C . ASN A 1 193 ? -9.175 -2.361 33.166 1.00 74.00 193 ASN A C 1
ATOM 1565 O O . ASN A 1 193 ? -10.217 -1.732 32.980 1.00 74.00 193 ASN A O 1
ATOM 1569 N N . TYR A 1 194 ? -7.994 -1.762 33.285 1.00 75.69 194 TYR A N 1
ATOM 1570 C CA . TYR A 1 194 ? -7.827 -0.325 33.095 1.00 75.69 194 TYR A CA 1
ATOM 1571 C C . TYR A 1 194 ? -7.647 -0.003 31.617 1.00 75.69 194 TYR A C 1
ATOM 1573 O O . TYR A 1 194 ? -6.943 -0.701 30.884 1.00 75.69 194 TYR A O 1
ATOM 1581 N N . ARG A 1 195 ? -8.266 1.089 31.179 1.00 67.69 195 ARG A N 1
ATOM 1582 C CA . ARG A 1 195 ? -8.130 1.596 29.821 1.00 67.69 195 ARG A CA 1
ATOM 1583 C C . ARG A 1 195 ? -7.812 3.080 29.880 1.00 67.69 195 ARG A C 1
ATOM 1585 O O . ARG A 1 195 ? -8.505 3.831 30.554 1.00 67.69 195 ARG A O 1
ATOM 1592 N N . SER A 1 196 ? -6.777 3.486 29.153 1.00 70.12 196 SER A N 1
ATOM 1593 C CA . SER A 1 196 ? -6.510 4.904 28.945 1.00 70.12 196 SER A CA 1
ATOM 1594 C C . SER A 1 196 ? -7.525 5.458 27.946 1.00 70.12 196 SER A C 1
ATOM 1596 O O . SER A 1 196 ? -7.717 4.886 26.869 1.00 70.12 196 SER A O 1
ATOM 1598 N N . THR A 1 197 ? -8.214 6.525 28.334 1.00 75.44 197 THR A N 1
ATOM 1599 C CA . THR A 1 197 ? -9.154 7.271 27.492 1.00 75.44 197 THR A CA 1
ATOM 1600 C C . THR A 1 197 ? -8.782 8.739 27.560 1.00 75.44 197 THR A C 1
ATOM 1602 O O . THR A 1 197 ? -8.431 9.233 28.636 1.00 75.44 197 THR A O 1
ATOM 1605 N N . VAL A 1 198 ? -8.881 9.446 26.439 1.00 75.88 198 VAL A N 1
ATOM 1606 C CA . VAL A 1 198 ? -8.612 10.882 26.415 1.00 75.88 198 VAL A CA 1
ATOM 1607 C C . VAL A 1 198 ? -9.857 11.592 26.927 1.00 75.88 198 VAL A C 1
ATOM 1609 O O . VAL A 1 198 ? -10.883 11.651 26.263 1.00 75.88 198 VAL A O 1
ATOM 1612 N N . VAL A 1 199 ? -9.785 12.108 28.151 1.00 80.19 199 VAL A N 1
ATOM 1613 C CA . VAL A 1 199 ? -10.847 12.956 28.695 1.00 80.19 199 VAL A CA 1
ATOM 1614 C C . VAL A 1 199 ? -10.432 14.399 28.483 1.00 80.19 199 VAL A C 1
ATOM 1616 O O . VAL A 1 199 ? -9.543 14.899 29.174 1.00 80.19 199 VAL A O 1
ATOM 1619 N N . ASN A 1 200 ? -11.092 15.072 27.542 1.00 79.81 200 ASN A N 1
ATOM 1620 C CA . ASN A 1 200 ? -10.927 16.507 27.363 1.00 79.81 200 ASN A CA 1
ATOM 1621 C C . ASN A 1 200 ? -11.445 17.216 28.614 1.00 79.81 200 ASN A C 1
ATOM 1623 O O . ASN A 1 200 ? -12.637 17.183 28.923 1.00 79.81 200 ASN A O 1
ATOM 1627 N N . LYS A 1 201 ? -10.529 17.833 29.356 1.00 81.31 201 LYS A N 1
ATOM 1628 C CA . LYS A 1 201 ? -10.857 18.687 30.493 1.00 81.31 201 LYS A CA 1
ATOM 1629 C C . LYS A 1 201 ? -10.642 20.128 30.080 1.00 81.31 201 LYS A C 1
ATOM 1631 O O . LYS A 1 201 ? -9.567 20.486 29.606 1.00 81.31 201 LYS A O 1
ATOM 1636 N N . ASN A 1 202 ? -11.653 20.954 30.309 1.00 78.06 202 ASN A N 1
ATOM 1637 C CA . ASN A 1 202 ? -11.500 22.392 30.180 1.00 78.06 202 ASN A CA 1
ATOM 1638 C C . ASN A 1 202 ? -10.613 22.862 31.333 1.00 78.06 202 ASN A C 1
ATOM 1640 O O . ASN A 1 202 ? -11.009 22.790 32.496 1.00 78.06 202 ASN A O 1
ATOM 1644 N N . VAL A 1 203 ? -9.398 23.288 31.004 1.00 77.56 203 VAL A N 1
ATOM 1645 C CA . VAL A 1 203 ? -8.451 23.872 31.952 1.00 77.56 203 VAL A CA 1
ATOM 1646 C C . VAL A 1 203 ? -8.299 25.353 31.655 1.00 77.56 203 VAL A C 1
ATOM 1648 O O . VAL A 1 203 ? -8.388 25.788 30.506 1.00 77.56 203 VAL A O 1
ATOM 1651 N N . ILE A 1 204 ? -8.076 26.131 32.704 1.00 74.19 204 ILE A N 1
ATOM 1652 C CA . ILE A 1 204 ? -7.802 27.558 32.582 1.00 74.19 204 ILE A CA 1
ATOM 1653 C C . ILE A 1 204 ? -6.286 27.715 32.602 1.00 74.19 204 ILE A C 1
ATOM 1655 O O . ILE A 1 204 ? -5.619 27.221 33.509 1.00 74.19 204 ILE A O 1
ATOM 1659 N N . ASN A 1 205 ? -5.742 28.352 31.567 1.00 76.50 205 ASN A N 1
ATOM 1660 C CA . ASN A 1 205 ? -4.310 28.591 31.441 1.00 76.50 205 ASN A CA 1
ATOM 1661 C C . ASN A 1 205 ? -3.943 29.915 32.133 1.00 76.50 205 ASN A C 1
ATOM 1663 O O . ASN A 1 205 ? -4.397 30.984 31.709 1.00 76.50 205 ASN A O 1
ATOM 1667 N N . PHE A 1 206 ? -3.085 29.813 33.150 1.00 75.44 206 PHE A N 1
ATOM 1668 C CA . PHE A 1 206 ? -2.507 30.926 33.904 1.00 75.44 206 PHE A CA 1
ATOM 1669 C C . PHE A 1 206 ? -0.995 31.072 33.664 1.00 75.44 206 PHE A C 1
ATOM 1671 O O . PHE A 1 206 ? -0.276 31.477 34.562 1.00 75.44 206 PHE A O 1
ATOM 1678 N N . ASP A 1 207 ? -0.484 30.747 32.478 1.00 80.00 207 ASP A N 1
ATOM 1679 C CA . ASP A 1 207 ? 0.949 30.869 32.163 1.00 80.00 207 ASP A CA 1
ATOM 1680 C C . ASP A 1 207 ? 1.338 32.295 31.721 1.00 80.00 207 ASP A C 1
ATOM 1682 O O . ASP A 1 207 ? 2.517 32.635 31.662 1.00 80.00 207 ASP A O 1
ATOM 1686 N N . ASN A 1 208 ? 0.357 33.152 31.406 1.00 80.50 208 ASN A N 1
ATOM 1687 C CA . ASN A 1 208 ? 0.578 34.528 30.952 1.00 80.50 208 ASN A CA 1
ATOM 1688 C C . ASN A 1 208 ? 0.228 35.546 32.067 1.00 80.50 208 ASN A C 1
ATOM 1690 O O . ASN A 1 208 ? -0.890 35.464 32.591 1.00 80.50 208 ASN A O 1
ATOM 1694 N N . PRO A 1 209 ? 1.117 36.514 32.396 1.00 78.69 209 PRO A N 1
ATOM 1695 C CA . PRO A 1 209 ? 0.893 37.534 33.430 1.00 78.69 209 PRO A CA 1
ATOM 1696 C C . PRO A 1 209 ? -0.438 38.288 33.331 1.00 78.69 209 PRO A C 1
ATOM 1698 O O . PRO A 1 209 ? -1.037 38.611 34.356 1.00 78.69 209 PRO A O 1
ATOM 1701 N N . ASP A 1 210 ? -0.951 38.504 32.118 1.00 77.69 210 ASP A N 1
ATOM 1702 C CA . ASP A 1 210 ? -2.208 39.231 31.889 1.00 77.69 210 ASP A CA 1
ATOM 1703 C C . ASP A 1 210 ? -3.452 38.473 32.391 1.00 77.69 210 ASP A C 1
ATOM 1705 O O . ASP A 1 210 ? -4.543 39.035 32.475 1.00 77.69 210 ASP A O 1
ATOM 1709 N N . ARG A 1 211 ? -3.314 37.181 32.716 1.00 73.06 211 ARG A N 1
ATOM 1710 C CA . ARG A 1 211 ? -4.421 36.291 33.105 1.00 73.06 211 ARG A CA 1
ATOM 1711 C C . ARG A 1 211 ? -4.450 35.971 34.598 1.00 73.06 211 ARG A C 1
ATOM 1713 O O . ARG A 1 211 ? -5.376 35.303 35.046 1.00 73.06 211 ARG A O 1
ATOM 1720 N N . PHE A 1 212 ? -3.478 36.452 35.377 1.00 73.56 212 PHE A N 1
ATOM 1721 C CA . PHE A 1 212 ? -3.350 36.122 36.805 1.00 73.56 212 PHE A CA 1
ATOM 1722 C C . PHE A 1 212 ? -4.472 36.721 37.666 1.00 73.56 212 PHE A C 1
ATOM 1724 O O . PHE A 1 212 ? -4.730 36.238 38.764 1.00 73.56 212 PHE A O 1
ATOM 1731 N N . SER A 1 213 ? -5.155 37.755 37.173 1.00 70.94 213 SER A N 1
ATOM 1732 C CA . SER A 1 213 ? -6.272 38.422 37.853 1.00 70.94 213 SER A CA 1
ATOM 1733 C C . SER A 1 213 ? -7.656 37.934 37.400 1.00 70.94 213 SER A C 1
ATOM 1735 O O . SER A 1 213 ? -8.666 38.538 37.764 1.00 70.94 213 SER A O 1
ATOM 1737 N N . ALA A 1 214 ? -7.734 36.871 36.591 1.00 67.62 214 ALA A N 1
ATOM 1738 C CA . ALA A 1 214 ? -9.008 36.375 36.083 1.00 67.62 214 ALA A CA 1
ATOM 1739 C C . ALA A 1 214 ? -9.844 35.713 37.195 1.00 67.62 214 ALA A C 1
ATOM 1741 O O . ALA A 1 214 ? -9.391 34.790 37.870 1.00 67.62 214 ALA A O 1
ATOM 1742 N N . ASN A 1 215 ? -11.096 36.156 37.341 1.00 69.00 215 ASN A N 1
ATOM 1743 C CA . ASN A 1 215 ? -12.058 35.583 38.283 1.00 69.00 215 ASN A CA 1
ATOM 1744 C C . ASN A 1 215 ? -12.877 34.478 37.603 1.00 69.00 215 ASN A C 1
ATOM 1746 O O . ASN A 1 215 ? -13.400 34.672 36.504 1.00 69.00 215 ASN A O 1
ATOM 1750 N N . ILE A 1 216 ? -13.003 33.326 38.263 1.00 67.38 216 ILE A N 1
ATOM 1751 C CA . ILE A 1 216 ? -13.733 32.162 37.749 1.00 67.38 216 ILE A CA 1
ATOM 1752 C C . ILE A 1 216 ? -15.108 32.105 38.410 1.00 67.38 216 ILE A C 1
ATOM 1754 O O . ILE A 1 216 ? -15.211 32.131 39.634 1.00 67.38 216 ILE A O 1
ATOM 1758 N N . TYR A 1 217 ? -16.155 31.960 37.599 1.00 67.38 217 TYR A N 1
ATOM 1759 C CA . TYR A 1 217 ? -17.513 31.699 38.071 1.00 67.38 217 TYR A CA 1
ATOM 1760 C C . TYR A 1 217 ? -17.871 30.238 37.787 1.00 67.38 217 TYR A C 1
ATOM 1762 O O . TYR A 1 217 ? -17.759 29.776 36.653 1.00 67.38 217 TYR A O 1
ATOM 1770 N N . GLN A 1 218 ? -18.274 29.497 38.821 1.00 65.94 218 GLN A N 1
ATOM 1771 C CA . GLN A 1 218 ? -18.530 28.053 38.733 1.00 65.94 218 GLN A CA 1
ATOM 1772 C C . GLN A 1 218 ? -19.888 27.713 38.092 1.00 65.94 218 GLN A C 1
ATOM 1774 O O . GLN A 1 218 ? -20.078 26.595 37.616 1.00 65.94 218 GLN A O 1
ATOM 1779 N N . TYR A 1 219 ? -20.815 28.675 38.029 1.00 68.88 219 TYR A N 1
ATOM 1780 C CA . TYR A 1 219 ? -22.146 28.495 37.450 1.00 68.88 219 TYR A CA 1
ATOM 1781 C C . TYR A 1 219 ? -22.537 29.683 36.557 1.00 68.88 219 TYR A C 1
ATOM 1783 O O . TYR A 1 219 ? -22.226 30.823 36.900 1.00 68.88 219 TYR A O 1
ATOM 1791 N N . PRO A 1 220 ? -23.261 29.450 35.443 1.00 59.91 220 PRO A N 1
ATOM 1792 C CA . PRO A 1 220 ? -23.715 30.518 34.549 1.00 59.91 220 PRO A CA 1
ATOM 1793 C C . PRO A 1 220 ? -24.816 31.404 35.163 1.00 59.91 220 PRO A C 1
ATOM 1795 O O . PRO A 1 220 ? -25.044 32.510 34.682 1.00 59.91 220 PRO A O 1
ATOM 1798 N N . SER A 1 221 ? -25.493 30.948 36.224 1.00 60.53 221 SER A N 1
ATOM 1799 C CA . SER A 1 221 ? -26.550 31.703 36.907 1.00 60.53 221 SER A CA 1
ATOM 1800 C C . SER A 1 221 ? -26.617 31.352 38.398 1.00 60.53 221 SER A C 1
ATOM 1802 O O . SER A 1 221 ? -27.413 30.517 38.822 1.00 60.53 221 SER A O 1
ATOM 1804 N N . GLY A 1 222 ? -25.763 31.971 39.208 1.00 53.16 222 GLY A N 1
ATOM 1805 C CA . GLY A 1 222 ? -25.799 31.838 40.663 1.00 53.16 222 GLY A CA 1
ATOM 1806 C C . GLY A 1 222 ? -24.806 32.790 41.313 1.00 53.16 222 GLY A C 1
ATOM 1807 O O . GLY A 1 222 ? -23.643 32.822 40.930 1.00 53.16 222 GLY A O 1
ATOM 1808 N N . SER A 1 223 ? -25.269 33.580 42.282 1.00 57.84 223 SER A N 1
ATOM 1809 C CA . SER A 1 223 ? -24.486 34.611 42.979 1.00 57.84 223 SER A CA 1
ATOM 1810 C C . SER A 1 223 ? -23.556 34.034 44.062 1.00 57.84 223 SER A C 1
ATOM 1812 O O . SER A 1 223 ? -23.294 34.692 45.068 1.00 57.84 223 SER A O 1
ATOM 1814 N N . GLU A 1 224 ? -23.086 32.799 43.883 1.00 58.22 224 GLU A N 1
ATOM 1815 C CA . GLU A 1 224 ? -22.178 32.119 44.806 1.00 58.22 224 GLU A CA 1
ATOM 1816 C C . GLU A 1 224 ? -20.748 32.179 44.262 1.00 58.22 224 GLU A C 1
ATOM 1818 O O . GLU A 1 224 ? -20.439 31.670 43.184 1.00 58.22 224 GLU A O 1
ATOM 1823 N N . ILE A 1 225 ? -19.871 32.843 45.019 1.00 57.75 225 ILE A N 1
ATOM 1824 C CA . ILE A 1 225 ? -18.451 32.994 44.701 1.00 57.75 225 ILE A CA 1
ATOM 1825 C C . ILE A 1 225 ? -17.708 31.821 45.348 1.00 57.75 225 ILE A C 1
ATOM 1827 O O . ILE A 1 225 ? -17.432 31.833 46.546 1.00 57.75 225 ILE A O 1
ATOM 1831 N N . GLY A 1 226 ? -17.410 30.788 44.562 1.00 56.97 226 GLY A N 1
ATOM 1832 C CA . GLY A 1 226 ? -16.511 29.709 44.966 1.00 56.97 226 GLY A CA 1
ATOM 1833 C C . GLY A 1 226 ? -15.070 30.058 44.603 1.00 56.97 226 GLY A C 1
ATOM 1834 O O . GLY A 1 226 ? -14.761 30.245 43.429 1.00 56.97 226 GLY A O 1
ATOM 1835 N N . TYR A 1 227 ? -14.176 30.135 45.590 1.00 56.38 227 TYR A N 1
ATOM 1836 C CA . TYR A 1 227 ? -12.742 30.290 45.341 1.00 56.38 227 TYR A CA 1
ATOM 1837 C C . TYR A 1 227 ? -12.094 28.909 45.206 1.00 56.38 227 TYR A C 1
ATOM 1839 O O . TYR A 1 227 ? -12.131 28.110 46.140 1.00 56.38 227 TYR A O 1
ATOM 1847 N N . LEU A 1 228 ? -11.477 28.627 44.058 1.00 54.88 228 LEU A N 1
ATOM 1848 C CA . LEU A 1 228 ? -10.588 27.475 43.906 1.00 54.88 228 LEU A CA 1
ATOM 1849 C C . LEU A 1 228 ? -9.213 27.868 44.455 1.00 54.88 228 LEU A C 1
ATOM 1851 O O . LEU A 1 228 ? -8.504 28.673 43.852 1.00 54.88 228 LEU A O 1
ATOM 1855 N N . THR A 1 229 ? -8.833 27.332 45.612 1.00 51.94 229 THR A N 1
ATOM 1856 C CA . THR A 1 229 ? -7.479 27.495 46.148 1.00 51.94 229 THR A CA 1
ATOM 1857 C C . THR A 1 229 ? -6.497 26.695 45.297 1.00 51.94 229 THR A C 1
ATOM 1859 O O . THR A 1 229 ? -6.551 25.467 45.240 1.00 51.94 229 THR A O 1
ATOM 1862 N N . GLY A 1 230 ? -5.588 27.396 44.615 1.00 49.44 230 GLY A N 1
ATOM 1863 C CA . GLY A 1 230 ? -4.472 26.767 43.915 1.00 49.44 230 GLY A CA 1
ATOM 1864 C C . GLY A 1 230 ? -3.542 26.085 44.918 1.00 49.44 230 GLY A C 1
ATOM 1865 O O . GLY A 1 230 ? -2.956 26.748 45.770 1.00 49.44 230 GLY A O 1
ATOM 1866 N N . SER A 1 231 ? -3.412 24.761 44.830 1.00 55.56 231 SER A N 1
ATOM 1867 C CA . SER A 1 231 ? -2.375 24.017 45.548 1.00 55.56 231 SER A CA 1
ATOM 1868 C C . SER A 1 231 ? -1.085 24.052 44.731 1.00 55.56 231 SER A C 1
ATOM 1870 O O . SER A 1 231 ? -1.063 23.586 43.595 1.00 55.56 231 SER A O 1
ATOM 1872 N N . THR A 1 232 ? -0.007 24.579 45.312 1.00 49.97 232 THR A N 1
ATOM 1873 C CA . THR A 1 232 ? 1.358 24.495 44.761 1.00 49.97 232 THR A CA 1
ATOM 1874 C C . THR A 1 232 ? 2.078 23.203 45.157 1.00 49.97 232 THR A C 1
ATOM 1876 O O . THR A 1 232 ? 3.247 23.021 44.817 1.00 49.97 232 THR A O 1
ATOM 1879 N N . ALA A 1 233 ? 1.411 22.290 45.871 1.00 43.44 233 ALA A N 1
ATOM 1880 C CA . ALA A 1 233 ? 1.987 20.995 46.194 1.00 43.44 233 ALA A CA 1
ATOM 1881 C C . ALA A 1 233 ? 1.962 20.095 44.950 1.00 43.44 233 ALA A C 1
ATOM 1883 O O . ALA A 1 233 ? 0.911 19.595 44.553 1.00 43.44 233 ALA A O 1
ATOM 1884 N N . LEU A 1 234 ? 3.135 19.907 44.345 1.00 44.34 234 LEU A N 1
ATOM 1885 C CA . LEU A 1 234 ? 3.403 18.829 43.397 1.00 44.34 234 LEU A CA 1
ATOM 1886 C C . LEU A 1 234 ? 3.333 17.492 44.154 1.00 44.34 234 LEU A C 1
ATOM 1888 O O . LEU A 1 234 ? 4.236 17.178 44.930 1.00 44.34 234 LEU A O 1
ATOM 1892 N N . THR A 1 235 ? 2.262 16.731 43.937 1.00 37.03 235 THR A N 1
ATOM 1893 C CA . THR A 1 235 ? 2.175 15.290 44.238 1.00 37.03 235 THR A CA 1
ATOM 1894 C C . THR A 1 235 ? 2.040 14.511 42.950 1.00 37.03 235 THR A C 1
ATOM 1896 O O . THR A 1 235 ? 1.198 14.943 42.128 1.00 37.03 235 THR A O 1
#

pLDDT: mean 78.05, std 13.12, range [34.19, 94.38]

Sequence (235 aa):
PIIYSFHPDVVSFLNDKKEEGAAYDVQNNAALYNMLPRWVIDEDVDEGGEIKNLTQIMASYFDTLHLQIHSLSTLREATYSTYASASVSSSAKPLPFADKLLEGLGLKAPELFVDSEIIEKLTSRDEKRNFEEELHDIKNLIYHNIYNNLAYIYKSKGTEKSFRNLIRCFGIDDELVRFNIYGENALYKLRDNYRSTVVNKNVINFDNPDRFSANIYQYPSGSEIGYLTGSTALT

Secondary structure (DSSP, 8-state):
----TT-HHHHHHHHHHHHHHHHHHHH-TT-GGGGS-HHHHHHHHHHTSHHHHHHHHHHHHHHHHHHHHHHHHHTTS-----S---SS-S--PPPTTHHHHHHHTT--PPPTTTTS-HHHHHHTEETTEE-SS-HHHHHHHHHHHHHHHHHHHHHTTTSHHHHHHHHHHTT--TTT-------TT----------------------SGGGTTPPP-SSSS--------------